Protein AF-A0A7S0DA00-F1 (afdb_monomer_lite)

Secondary structure (DSSP, 8-state):
----SSGGG--TT-EEEETTEEEEEEEEEEEEEEEEEEEEEEEESSSSPPEEEETTEEEEEEETTEEEEEEGGG--TT-EEEEEE-TTSTT-B--S--TTSS--TTPPPEEEEEEEEEEEEEEEEEEEEEEESSSEEEETTEEEEEEES---EEETTEEEE-HHHHHHHHHHHHHHHHHHHHHTT-GGGSSTTSHHHHHHHHHHHHHHHHHHHHTTS-HHHHHHHHHHHHHHHHHHHHHHHTTHHHHHHHHHHHHHHHHHHHHHHHGGG-PPPP------------

InterPro domains:
  IPR001767 Hedgehog protein, Hint domain [PF01079] (6-161)
  IPR036844 Hint domain superfamily [SSF51294] (6-147)
  IPR052140 Developmental Signaling Hedgehog-like [PTHR46706] (8-198)

Structure (mmCIF, N/CA/C/O backbone):
data_AF-A0A7S0DA00-F1
#
_entry.id   AF-A0A7S0DA00-F1
#
loop_
_atom_site.group_PDB
_atom_site.id
_atom_site.type_symbol
_atom_site.label_atom_id
_atom_site.label_alt_id
_atom_site.label_comp_id
_atom_site.label_asym_id
_atom_site.label_entity_id
_atom_site.label_seq_id
_atom_site.pdbx_PDB_ins_code
_atom_site.Cartn_x
_atom_site.Cartn_y
_atom_site.Cartn_z
_atom_site.occupancy
_atom_site.B_iso_or_equiv
_atom_site.auth_seq_id
_atom_site.auth_comp_id
_atom_site.auth_asym_id
_atom_site.auth_atom_id
_atom_site.pdbx_PDB_model_num
ATOM 1 N N . ASP A 1 1 ? 12.323 19.173 -5.843 1.00 31.25 1 ASP A N 1
ATOM 2 C CA . ASP A 1 1 ? 10.943 19.587 -5.518 1.00 31.25 1 ASP A CA 1
ATOM 3 C C . ASP A 1 1 ? 10.047 18.365 -5.331 1.00 31.25 1 ASP A C 1
ATOM 5 O O . ASP A 1 1 ? 9.575 17.814 -6.315 1.00 31.25 1 ASP A O 1
ATOM 9 N N . PHE A 1 2 ? 9.838 17.902 -4.093 1.00 42.06 2 PHE A N 1
ATOM 10 C CA . PHE A 1 2 ? 8.959 16.759 -3.785 1.00 42.06 2 PHE A CA 1
ATOM 11 C C . PHE A 1 2 ? 7.587 17.283 -3.332 1.00 42.06 2 PHE A C 1
ATOM 13 O O . PHE A 1 2 ? 7.448 17.796 -2.225 1.00 42.06 2 PHE A O 1
ATOM 20 N N . LYS A 1 3 ? 6.590 17.241 -4.227 1.00 39.69 3 LYS A N 1
ATOM 21 C CA . LYS A 1 3 ? 5.382 18.097 -4.177 1.00 39.69 3 LYS A CA 1
ATOM 22 C C . LYS A 1 3 ? 4.046 17.379 -3.938 1.00 39.69 3 LYS A C 1
ATOM 24 O O . LYS A 1 3 ? 2.988 17.940 -4.223 1.00 39.69 3 LYS A O 1
ATOM 29 N N . ALA A 1 4 ? 4.038 16.156 -3.424 1.00 46.50 4 ALA A N 1
ATOM 30 C CA . ALA A 1 4 ? 2.786 15.415 -3.285 1.00 46.50 4 ALA A CA 1
ATOM 31 C C . ALA A 1 4 ? 2.033 15.746 -1.980 1.00 46.50 4 ALA A C 1
ATOM 33 O O . ALA A 1 4 ? 2.009 14.956 -1.045 1.00 46.50 4 ALA A O 1
ATOM 34 N N . GLU A 1 5 ? 1.369 16.904 -1.921 1.00 57.38 5 GLU A N 1
ATOM 35 C CA . GLU A 1 5 ? 0.371 17.205 -0.871 1.00 57.38 5 GLU A CA 1
ATOM 36 C C . GLU A 1 5 ? -0.909 16.364 -1.018 1.00 57.38 5 GLU A C 1
ATOM 38 O O . GLU A 1 5 ? -1.645 16.156 -0.056 1.00 57.38 5 GLU A O 1
ATOM 43 N N . ASN A 1 6 ? -1.164 15.857 -2.226 1.00 74.06 6 ASN A N 1
ATOM 44 C CA . ASN A 1 6 ? -2.323 15.048 -2.573 1.00 74.06 6 ASN A CA 1
ATOM 45 C C . ASN A 1 6 ? -1.865 13.824 -3.374 1.00 74.06 6 ASN A C 1
ATOM 47 O O . ASN A 1 6 ? -1.108 13.965 -4.335 1.00 74.06 6 ASN A O 1
ATOM 51 N N . ILE A 1 7 ? -2.358 12.635 -3.008 1.00 80.62 7 ILE A N 1
ATOM 52 C CA . ILE A 1 7 ? -2.037 11.375 -3.693 1.00 80.62 7 ILE A CA 1
ATOM 53 C C . ILE A 1 7 ? -2.394 11.404 -5.188 1.00 80.62 7 ILE A C 1
ATOM 55 O O . ILE A 1 7 ? -1.748 10.731 -5.984 1.00 80.62 7 ILE A O 1
ATOM 59 N N . ALA A 1 8 ? -3.371 12.230 -5.579 1.00 81.00 8 ALA A N 1
ATOM 60 C CA . ALA A 1 8 ? -3.770 12.432 -6.970 1.00 81.00 8 ALA A CA 1
ATOM 61 C C . ALA A 1 8 ? -2.694 13.118 -7.831 1.00 81.00 8 ALA A C 1
ATOM 63 O O . ALA A 1 8 ? -2.722 12.988 -9.051 1.00 81.00 8 ALA A O 1
ATOM 64 N N . ASN A 1 9 ? -1.750 13.830 -7.207 1.00 83.69 9 ASN A N 1
ATOM 65 C CA . ASN A 1 9 ? -0.658 14.526 -7.891 1.00 83.69 9 ASN A CA 1
ATOM 66 C C . ASN A 1 9 ? 0.655 13.731 -7.876 1.00 83.69 9 ASN A C 1
ATOM 68 O O . ASN A 1 9 ? 1.655 14.217 -8.395 1.00 83.69 9 ASN A O 1
ATOM 72 N N . VAL A 1 10 ? 0.671 12.546 -7.258 1.00 85.19 10 VAL A N 1
ATOM 73 C CA . VAL A 1 10 ? 1.852 11.677 -7.245 1.00 85.19 10 VAL A CA 1
ATOM 74 C C . VAL A 1 10 ? 2.081 11.139 -8.653 1.00 85.19 10 VAL A C 1
ATOM 76 O O . VAL A 1 10 ? 1.148 10.703 -9.329 1.00 85.19 10 VAL A O 1
ATOM 79 N N . THR A 1 11 ? 3.337 11.119 -9.074 1.00 85.81 11 THR A N 1
ATOM 80 C CA . THR A 1 11 ? 3.782 10.595 -10.363 1.00 85.81 11 THR A CA 1
ATOM 81 C C . THR A 1 11 ? 4.854 9.522 -10.187 1.00 85.81 11 THR A C 1
ATOM 83 O O . THR A 1 11 ? 5.445 9.358 -9.118 1.00 85.81 11 THR A O 1
ATOM 86 N N . VAL A 1 12 ? 5.086 8.730 -11.238 1.00 84.88 12 VAL A N 1
ATOM 87 C CA . VAL A 1 12 ? 6.208 7.781 -11.256 1.00 84.88 12 VAL A CA 1
ATOM 88 C C . VAL A 1 12 ? 7.509 8.574 -11.189 1.00 84.88 12 VAL A C 1
ATOM 90 O O . VAL A 1 12 ? 7.693 9.534 -11.930 1.00 84.88 12 VAL A O 1
ATOM 93 N N . GLY A 1 13 ? 8.406 8.160 -10.301 1.00 84.00 13 GLY A N 1
ATOM 94 C CA . GLY A 1 13 ? 9.664 8.842 -10.026 1.00 84.00 13 GLY A CA 1
ATOM 95 C C . GLY A 1 13 ? 9.663 9.621 -8.712 1.00 84.00 13 GLY A C 1
ATOM 96 O O . GLY A 1 13 ? 10.736 9.758 -8.118 1.00 84.00 13 GLY A O 1
ATOM 97 N N . ASP A 1 14 ? 8.492 10.049 -8.224 1.00 85.56 14 ASP A N 1
ATOM 98 C CA . ASP A 1 14 ? 8.367 10.776 -6.959 1.00 85.56 14 ASP A CA 1
ATOM 99 C C . ASP A 1 14 ? 8.796 9.912 -5.773 1.00 85.56 14 ASP A C 1
ATOM 101 O O . ASP A 1 14 ? 8.512 8.716 -5.716 1.00 85.56 14 ASP A O 1
ATOM 105 N N . PHE A 1 15 ? 9.449 10.529 -4.790 1.00 86.50 15 PHE A N 1
ATOM 106 C CA . PHE A 1 15 ? 9.740 9.894 -3.510 1.00 86.50 15 PHE A CA 1
ATOM 107 C C . PHE A 1 15 ? 8.682 10.302 -2.491 1.00 86.50 15 PHE A C 1
ATOM 109 O O . PHE A 1 15 ? 8.419 11.488 -2.295 1.00 86.50 15 PHE A O 1
ATOM 116 N N . ILE A 1 16 ? 8.089 9.311 -1.829 1.00 86.94 16 ILE A N 1
ATOM 117 C CA . ILE A 1 16 ? 7.047 9.517 -0.818 1.00 86.94 16 ILE A CA 1
ATOM 118 C C . ILE A 1 16 ? 7.426 8.838 0.496 1.00 86.94 16 ILE A C 1
ATOM 120 O O . ILE A 1 16 ? 8.258 7.929 0.520 1.00 86.94 16 ILE A O 1
ATOM 124 N N . LEU A 1 17 ? 6.828 9.290 1.599 1.00 86.81 17 LEU A N 1
ATOM 125 C CA . LEU A 1 17 ? 7.111 8.758 2.930 1.00 86.81 17 LEU A CA 1
ATOM 126 C C . LEU A 1 17 ? 6.516 7.352 3.106 1.00 86.81 17 LEU A C 1
ATOM 128 O O . LEU A 1 17 ? 5.352 7.105 2.782 1.00 86.81 17 LEU A O 1
ATOM 132 N N . THR A 1 18 ? 7.313 6.434 3.654 1.00 91.12 18 THR A N 1
ATOM 133 C CA . THR A 1 18 ? 6.969 5.018 3.858 1.00 91.12 18 THR A CA 1
ATOM 134 C C . THR A 1 18 ? 7.472 4.515 5.215 1.00 91.12 18 THR A C 1
ATOM 136 O O . THR A 1 18 ? 8.088 5.263 5.968 1.00 91.12 18 THR A O 1
ATOM 139 N N . SER A 1 19 ? 7.264 3.238 5.551 1.00 90.69 19 SER A N 1
ATOM 140 C CA . SER A 1 19 ? 7.772 2.660 6.808 1.00 90.69 19 SER A CA 1
ATOM 141 C C . SER A 1 19 ? 9.292 2.647 6.941 1.00 90.69 19 SER A C 1
ATOM 143 O O . SER A 1 19 ? 9.788 2.543 8.059 1.00 90.69 19 SER A O 1
ATOM 145 N N . SER A 1 20 ? 10.021 2.707 5.825 1.00 89.31 20 SER A N 1
ATOM 146 C CA . SER A 1 20 ? 11.485 2.644 5.776 1.00 89.31 20 SER A CA 1
ATOM 147 C C . SER A 1 20 ? 12.130 3.990 5.424 1.00 89.31 20 SER A C 1
ATOM 149 O O . SER A 1 20 ? 13.227 4.012 4.879 1.00 89.31 20 SER A O 1
ATOM 151 N N . GLY A 1 21 ? 11.432 5.103 5.672 1.00 86.25 21 GLY A N 1
ATOM 152 C CA . GLY A 1 21 ? 11.816 6.422 5.164 1.00 86.25 21 GLY A CA 1
ATOM 153 C C . GLY A 1 21 ? 11.227 6.679 3.778 1.00 86.25 21 GLY A C 1
ATOM 154 O O . GLY A 1 21 ? 10.144 6.182 3.455 1.00 86.25 21 GLY A O 1
ATOM 155 N N . PHE A 1 22 ? 11.915 7.463 2.954 1.00 86.50 22 PHE A N 1
ATOM 156 C CA . PHE A 1 22 ? 11.432 7.807 1.618 1.00 86.50 22 PHE A CA 1
ATOM 157 C C . PHE A 1 22 ? 11.665 6.676 0.617 1.00 86.50 22 PHE A C 1
ATOM 159 O O . PHE A 1 22 ? 12.718 6.042 0.595 1.00 86.50 22 PHE A O 1
ATOM 166 N N . SER A 1 23 ? 10.674 6.427 -0.235 1.00 88.81 23 SER A N 1
ATOM 167 C CA . SER A 1 23 ? 10.760 5.413 -1.282 1.00 88.81 23 SER A CA 1
ATOM 168 C C . SER A 1 23 ? 10.169 5.936 -2.582 1.00 88.81 23 SER A C 1
ATOM 170 O O . SER A 1 23 ? 9.123 6.586 -2.574 1.00 88.81 23 SER A O 1
ATOM 172 N N . GLN A 1 24 ? 10.844 5.642 -3.692 1.00 89.12 24 GLN A N 1
ATOM 173 C CA . GLN A 1 24 ? 10.392 6.025 -5.023 1.00 89.12 24 GLN A CA 1
ATOM 174 C C . GLN A 1 24 ? 9.122 5.260 -5.414 1.00 89.12 24 GLN A C 1
ATOM 176 O O . GLN A 1 24 ? 9.022 4.045 -5.212 1.00 89.12 24 GLN A O 1
ATOM 181 N N . VAL A 1 25 ? 8.182 5.976 -6.024 1.00 89.00 25 VAL A N 1
ATOM 182 C CA . VAL A 1 25 ? 7.025 5.429 -6.727 1.00 89.00 25 VAL A CA 1
ATOM 183 C C . VAL A 1 25 ? 7.467 4.967 -8.108 1.00 89.00 25 VAL A C 1
ATOM 185 O O . VAL A 1 25 ? 7.978 5.764 -8.890 1.00 89.00 25 VAL A O 1
ATOM 188 N N . PHE A 1 26 ? 7.268 3.690 -8.429 1.00 86.25 26 PHE A N 1
ATOM 189 C CA . PHE A 1 26 ? 7.706 3.120 -9.712 1.00 86.25 26 PHE A CA 1
ATOM 190 C C . PHE A 1 26 ? 6.550 2.676 -10.618 1.00 86.25 26 PHE A C 1
ATOM 192 O O . PHE A 1 26 ? 6.761 2.400 -11.796 1.00 86.25 26 PHE A O 1
ATOM 199 N N . ALA A 1 27 ? 5.330 2.586 -10.081 1.00 86.25 27 ALA A N 1
ATOM 200 C CA . ALA A 1 27 ? 4.135 2.186 -10.819 1.00 86.25 27 ALA A CA 1
ATOM 201 C C . ALA A 1 27 ? 2.854 2.622 -10.088 1.00 86.25 27 ALA A C 1
ATOM 203 O O . ALA A 1 27 ? 2.898 3.050 -8.936 1.00 86.25 27 ALA A O 1
ATOM 204 N N . PHE A 1 28 ? 1.706 2.455 -10.748 1.00 85.25 28 PHE A N 1
ATOM 205 C CA . PHE A 1 28 ? 0.369 2.593 -10.164 1.00 85.25 28 PHE A CA 1
ATOM 206 C C . PHE A 1 28 ? -0.456 1.347 -10.495 1.00 85.25 28 PHE A C 1
ATOM 208 O O . PHE A 1 28 ? -0.476 0.920 -11.649 1.00 85.25 28 PHE A O 1
ATOM 215 N N . THR A 1 29 ? -1.162 0.780 -9.511 1.00 78.38 29 THR A N 1
ATOM 216 C CA . THR A 1 29 ? -2.183 -0.255 -9.788 1.00 78.38 29 THR A CA 1
ATOM 217 C C . THR A 1 29 ? -3.501 0.360 -10.255 1.00 78.38 29 THR A C 1
ATOM 219 O O . THR A 1 29 ? -4.165 -0.206 -11.117 1.00 78.38 29 THR A O 1
ATOM 222 N N . HIS A 1 30 ? -3.840 1.537 -9.728 1.00 75.44 30 HIS A N 1
ATOM 223 C CA . HIS A 1 30 ? -4.993 2.346 -10.115 1.00 75.44 30 HIS A CA 1
ATOM 224 C C . HIS A 1 30 ? -4.588 3.820 -10.160 1.00 75.44 30 HIS A C 1
ATOM 226 O O . HIS A 1 30 ? -3.858 4.286 -9.278 1.00 75.44 30 HIS A O 1
ATOM 232 N N . ASN A 1 31 ? -5.049 4.537 -11.186 1.00 72.38 31 ASN A N 1
ATOM 233 C CA . ASN A 1 31 ? -4.905 5.990 -11.297 1.00 72.38 31 ASN A CA 1
ATOM 234 C C . ASN A 1 31 ? -6.074 6.586 -12.096 1.00 72.38 31 ASN A C 1
ATOM 236 O O . ASN A 1 31 ? -5.885 7.321 -13.064 1.00 72.38 31 ASN A O 1
ATOM 240 N N . ASP A 1 32 ? -7.290 6.193 -11.727 1.00 74.06 32 ASP A N 1
ATOM 241 C CA . ASP A 1 32 ? -8.501 6.546 -12.459 1.00 74.06 32 ASP A CA 1
ATOM 242 C C . ASP A 1 32 ? -9.291 7.575 -11.647 1.00 74.06 32 ASP A C 1
ATOM 244 O O . ASP A 1 32 ? -9.800 7.219 -10.585 1.00 74.06 32 ASP A O 1
ATOM 248 N N . PRO A 1 33 ? -9.444 8.831 -12.109 1.00 65.50 33 PRO A N 1
ATOM 249 C CA . PRO A 1 33 ? -10.149 9.878 -11.360 1.00 65.50 33 PRO A CA 1
ATOM 250 C C . PRO A 1 33 ? -11.684 9.757 -11.429 1.00 65.50 33 PRO A C 1
ATOM 252 O O . PRO A 1 33 ? -12.406 10.509 -10.776 1.00 65.50 33 PRO A O 1
ATOM 255 N N . ILE A 1 34 ? -12.197 8.838 -12.251 1.00 57.34 34 ILE A N 1
ATOM 256 C CA . ILE A 1 34 ? -13.598 8.802 -12.686 1.00 57.34 34 ILE A CA 1
ATOM 257 C C . ILE A 1 34 ? -14.509 7.938 -11.798 1.00 57.34 34 ILE A C 1
ATOM 259 O O . ILE A 1 34 ? -15.585 8.427 -11.439 1.00 57.34 34 ILE A O 1
ATOM 263 N N . PRO A 1 35 ? -14.175 6.682 -11.437 1.00 69.50 35 PRO A N 1
ATOM 264 C CA . PRO A 1 35 ? -15.123 5.852 -10.706 1.00 69.50 35 PRO A CA 1
ATOM 265 C C . PRO A 1 35 ? -15.363 6.406 -9.298 1.00 69.50 35 PRO A C 1
ATOM 267 O O . PRO A 1 35 ? -14.425 6.725 -8.563 1.00 69.50 35 PRO A O 1
ATOM 270 N N . SER A 1 36 ? -16.639 6.512 -8.913 1.00 73.38 36 SER A N 1
ATOM 271 C CA . SER A 1 36 ? -17.003 6.619 -7.506 1.00 73.38 36 SER A CA 1
ATOM 272 C C . SER A 1 36 ? -16.848 5.245 -6.862 1.00 73.38 36 SER A C 1
ATOM 274 O O . SER A 1 36 ? -17.343 4.242 -7.376 1.00 73.38 36 SER A O 1
ATOM 276 N N . ALA A 1 37 ? -16.154 5.185 -5.734 1.00 81.00 37 ALA A N 1
ATOM 277 C CA . ALA A 1 37 ? -15.989 3.956 -4.976 1.00 81.00 37 ALA A CA 1
ATOM 278 C C . ALA A 1 37 ? -16.368 4.164 -3.511 1.00 81.00 37 ALA A C 1
ATOM 280 O O . ALA A 1 37 ? -16.402 5.287 -2.999 1.00 81.00 37 ALA A O 1
ATOM 281 N N . LYS A 1 38 ? -16.698 3.050 -2.853 1.00 90.38 38 LYS A N 1
ATOM 282 C CA . LYS A 1 38 ? -16.948 3.009 -1.414 1.00 90.38 38 LYS A CA 1
ATOM 283 C C . LYS A 1 38 ? -15.613 2.975 -0.683 1.00 90.38 38 LYS A C 1
ATOM 285 O O . LYS A 1 38 ? -14.791 2.091 -0.927 1.00 90.38 38 LYS A O 1
ATOM 290 N N . TYR A 1 39 ? -15.435 3.937 0.204 1.00 94.12 39 TYR A N 1
ATOM 291 C CA . TYR A 1 39 ? -14.285 4.077 1.078 1.00 94.12 39 TYR A CA 1
ATOM 292 C C . TYR A 1 39 ? -14.737 3.904 2.524 1.00 94.12 39 TYR A C 1
ATOM 294 O O . TYR A 1 39 ? -15.875 4.214 2.880 1.00 94.12 39 TYR A O 1
ATOM 302 N N . LEU A 1 40 ? -13.826 3.399 3.341 1.00 96.25 40 LEU A N 1
ATOM 303 C CA . LEU A 1 40 ? -13.895 3.455 4.787 1.00 96.25 40 LEU A CA 1
ATOM 304 C C . LEU A 1 40 ? -13.176 4.721 5.234 1.00 96.25 40 LEU A C 1
ATOM 306 O O . LEU A 1 40 ? -12.111 5.038 4.704 1.00 96.25 40 LEU A O 1
ATOM 310 N N . ARG A 1 41 ? -13.755 5.428 6.197 1.00 96.81 41 ARG A N 1
ATOM 311 C CA . ARG A 1 41 ? -13.115 6.529 6.908 1.00 96.81 41 ARG A CA 1
ATOM 312 C C . ARG A 1 41 ? -12.852 6.059 8.335 1.00 96.81 41 ARG A C 1
ATOM 314 O O . ARG A 1 41 ? -13.799 5.814 9.070 1.00 96.81 41 ARG A O 1
ATOM 321 N N . ILE A 1 42 ? -11.582 5.888 8.687 1.00 96.50 42 ILE A N 1
ATOM 322 C CA . ILE A 1 42 ? -11.137 5.303 9.956 1.00 96.50 42 ILE A CA 1
ATOM 323 C C . ILE A 1 42 ? -10.546 6.412 10.829 1.00 96.50 42 ILE A C 1
ATOM 325 O O . ILE A 1 42 ? -9.505 6.979 10.490 1.00 96.50 42 ILE A O 1
ATOM 329 N N . SER A 1 43 ? -11.189 6.696 11.959 1.00 96.06 43 SER A N 1
ATOM 330 C CA . SER A 1 43 ? -10.726 7.674 12.950 1.00 96.06 43 SER A CA 1
ATOM 331 C C . SER A 1 43 ? -10.017 6.972 14.110 1.00 96.06 43 SER A C 1
ATOM 333 O O . SER A 1 43 ? -10.397 5.873 14.520 1.00 96.06 43 SER A O 1
ATOM 335 N N . THR A 1 44 ? -9.001 7.616 14.687 1.00 95.38 44 THR A N 1
ATOM 336 C CA . THR A 1 44 ? -8.289 7.111 15.879 1.00 95.38 44 THR A CA 1
ATOM 337 C C . THR A 1 44 ? -8.476 8.029 17.078 1.00 95.38 44 THR A C 1
ATOM 339 O O . THR A 1 44 ? -8.876 9.174 16.919 1.00 95.38 44 THR A O 1
ATOM 342 N N . GLU A 1 45 ? -8.127 7.559 18.274 1.00 93.44 45 GLU A N 1
ATOM 343 C CA . GLU A 1 45 ? -8.166 8.350 19.516 1.00 93.44 45 GLU A CA 1
ATOM 344 C C . GLU A 1 45 ? -7.201 9.555 19.528 1.00 93.44 45 GLU A C 1
ATOM 346 O O . GLU A 1 45 ? -7.257 10.395 20.424 1.00 93.44 45 GLU A O 1
ATOM 351 N N . GLY A 1 46 ? -6.292 9.650 18.552 1.00 78.81 46 GLY A N 1
ATOM 352 C CA . GLY A 1 46 ? -5.501 10.854 18.324 1.00 78.81 46 GLY A CA 1
ATOM 353 C C . GLY A 1 46 ? -6.287 11.890 17.520 1.00 78.81 46 GLY A C 1
ATOM 354 O O . GLY A 1 46 ? -6.962 11.533 16.563 1.00 78.81 46 GLY A O 1
ATOM 355 N N . ASN A 1 47 ? -6.134 13.181 17.844 1.00 65.94 47 ASN A N 1
ATOM 356 C CA . ASN A 1 47 ? -6.732 14.324 17.123 1.00 65.94 47 ASN A CA 1
ATOM 357 C C . ASN A 1 47 ? -6.122 14.545 15.707 1.00 65.94 47 ASN A C 1
ATOM 359 O O . ASN A 1 47 ? -5.716 15.660 15.350 1.00 65.94 47 ASN A O 1
ATOM 363 N N . GLY A 1 48 ? -5.952 13.472 14.932 1.00 75.69 48 GLY A N 1
ATOM 364 C CA . GLY A 1 48 ? -5.471 13.456 13.552 1.00 75.69 48 GLY A CA 1
ATOM 365 C C . GLY A 1 48 ? -6.615 13.385 12.540 1.00 75.69 48 GLY A C 1
ATOM 366 O O . GLY A 1 48 ? -7.760 13.130 12.900 1.00 75.69 48 GLY A O 1
ATOM 367 N N . GLU A 1 49 ? -6.288 13.612 11.269 1.00 86.19 49 GLU A N 1
ATOM 368 C CA . GLU A 1 49 ? -7.225 13.388 10.163 1.00 86.19 49 GLU A CA 1
ATOM 369 C C . GLU A 1 49 ? -7.544 11.891 10.047 1.00 86.19 49 GLU A C 1
ATOM 371 O O . GLU A 1 49 ? -6.634 11.075 10.218 1.00 86.19 49 GLU A O 1
ATOM 376 N N . PRO A 1 50 ? -8.793 11.501 9.750 1.00 92.25 50 PRO A N 1
ATOM 377 C CA . PRO A 1 50 ? -9.134 10.100 9.568 1.00 92.25 50 PRO A CA 1
ATOM 378 C C . PRO A 1 50 ? -8.546 9.554 8.260 1.00 92.25 50 PRO A C 1
ATOM 380 O O . PRO A 1 50 ? -8.458 10.266 7.256 1.00 92.25 50 PRO A O 1
ATOM 383 N N . LEU A 1 51 ? -8.201 8.265 8.252 1.00 93.25 51 LEU A N 1
ATOM 384 C CA . LEU A 1 51 ? -7.762 7.568 7.045 1.00 93.25 51 LEU A CA 1
ATOM 385 C C . LEU A 1 51 ? -8.958 7.272 6.144 1.00 93.25 51 LEU A C 1
ATOM 387 O O . LEU A 1 51 ? -9.859 6.541 6.545 1.00 93.25 51 LEU A O 1
ATOM 391 N N . GLU A 1 52 ? -8.935 7.757 4.908 1.00 93.69 52 GLU A N 1
ATOM 392 C CA . GLU A 1 52 ? -9.904 7.391 3.877 1.00 93.69 52 GLU A CA 1
ATOM 393 C C . GLU A 1 52 ? -9.298 6.356 2.924 1.00 93.69 52 GLU A C 1
ATOM 395 O O . GLU A 1 52 ? -8.404 6.659 2.135 1.00 93.69 52 GLU A O 1
ATOM 400 N N . VAL A 1 53 ? -9.792 5.117 2.968 1.00 93.69 53 VAL A N 1
ATOM 401 C CA . VAL A 1 53 ? -9.202 4.005 2.210 1.00 93.69 53 VAL A CA 1
ATOM 402 C C . VAL A 1 53 ? -10.259 3.019 1.697 1.00 93.69 53 VAL A C 1
ATOM 404 O O . VAL A 1 53 ? -11.323 2.870 2.290 1.00 93.69 53 VAL A O 1
ATOM 407 N N . SER A 1 54 ? -10.010 2.330 0.579 1.00 93.06 54 SER A N 1
ATOM 408 C CA . SER A 1 54 ? -10.928 1.286 0.104 1.00 93.06 54 SER A CA 1
ATOM 409 C C . SER A 1 54 ? -10.920 0.067 1.035 1.00 93.06 54 SER A C 1
ATOM 411 O O . SER A 1 54 ? -9.896 -0.271 1.626 1.00 93.06 54 SER A O 1
ATOM 413 N N . GLY A 1 55 ? -12.051 -0.640 1.137 1.00 93.81 55 GLY A N 1
ATOM 414 C CA . GLY A 1 55 ? -12.181 -1.794 2.039 1.00 93.81 55 GLY A CA 1
ATOM 415 C C . GLY A 1 55 ? -11.221 -2.956 1.741 1.00 93.81 55 GLY A C 1
ATOM 416 O O . GLY A 1 55 ? -10.866 -3.701 2.650 1.00 93.81 55 GLY A O 1
ATOM 417 N N . GLU A 1 56 ? -10.767 -3.093 0.493 1.00 91.56 56 GLU A N 1
ATOM 418 C CA . GLU A 1 56 ? -9.799 -4.124 0.092 1.00 91.56 56 GLU A CA 1
ATOM 419 C C . GLU A 1 56 ? -8.342 -3.723 0.343 1.00 91.56 56 GLU A C 1
ATOM 421 O O . GLU A 1 56 ? -7.450 -4.560 0.200 1.00 91.56 56 GLU A O 1
ATOM 426 N N . HIS A 1 57 ? -8.069 -2.455 0.642 1.00 93.56 57 HIS A N 1
ATOM 427 C CA . HIS A 1 57 ? -6.706 -1.978 0.822 1.00 93.56 57 HIS A CA 1
ATOM 428 C C . HIS A 1 57 ? -6.083 -2.563 2.086 1.00 93.56 57 HIS A C 1
ATOM 430 O O . HIS A 1 57 ? -6.779 -2.774 3.079 1.00 93.56 57 HIS A O 1
ATOM 436 N N . ILE A 1 58 ? -4.778 -2.819 2.057 1.00 96.06 58 ILE A N 1
ATOM 437 C CA . ILE A 1 58 ? -4.087 -3.422 3.192 1.00 96.06 58 ILE A CA 1
ATOM 438 C C . ILE A 1 58 ? -3.573 -2.318 4.122 1.00 96.06 58 ILE A C 1
ATOM 440 O O . ILE A 1 58 ? -2.803 -1.451 3.704 1.00 96.06 58 ILE A O 1
ATOM 444 N N . ILE A 1 59 ? -3.952 -2.386 5.396 1.00 96.12 59 ILE A N 1
ATOM 445 C CA . ILE A 1 59 ? -3.411 -1.550 6.472 1.00 96.12 59 ILE A CA 1
ATOM 446 C C . ILE A 1 59 ? -2.785 -2.422 7.560 1.00 96.12 59 ILE A C 1
ATOM 448 O O . ILE A 1 59 ? -3.032 -3.626 7.624 1.00 96.12 59 ILE A O 1
ATOM 452 N N . PHE A 1 60 ? -1.961 -1.828 8.420 1.00 96.62 60 PHE A N 1
ATOM 453 C CA . PHE A 1 60 ? -1.274 -2.564 9.478 1.00 96.62 60 PHE A CA 1
ATOM 454 C C . PHE A 1 60 ? -1.954 -2.338 10.825 1.00 96.62 60 PHE A C 1
ATOM 456 O O . PHE A 1 60 ? -1.943 -1.221 11.350 1.00 96.62 60 PHE A O 1
ATOM 463 N N . LYS A 1 61 ? -2.499 -3.414 11.397 1.00 95.50 61 LYS A N 1
ATOM 464 C CA . LYS A 1 61 ? -3.002 -3.428 12.774 1.00 95.50 61 LYS A CA 1
ATOM 465 C C . LYS A 1 61 ? -1.942 -3.958 13.733 1.00 95.50 61 LYS A C 1
ATOM 467 O O . LYS A 1 61 ? -1.090 -4.755 13.340 1.00 95.50 61 LYS A O 1
ATOM 472 N N . ASP A 1 62 ? -1.992 -3.530 14.984 1.00 96.44 62 ASP A N 1
ATOM 473 C CA . ASP A 1 62 ? -1.198 -4.122 16.052 1.00 96.44 62 ASP A CA 1
ATOM 474 C C . ASP A 1 62 ? -1.830 -5.438 16.510 1.00 96.44 62 ASP A C 1
ATOM 476 O O . ASP A 1 62 ? -3.015 -5.504 16.840 1.00 96.44 62 ASP A O 1
ATOM 480 N N . GLN A 1 63 ? -1.028 -6.498 16.532 1.00 93.50 63 GLN A N 1
ATOM 481 C CA . GLN A 1 63 ? -1.344 -7.718 17.259 1.00 93.50 63 GLN A CA 1
ATOM 482 C C . GLN A 1 63 ? -0.135 -8.117 18.091 1.00 93.50 63 GLN A C 1
ATOM 484 O O . GLN A 1 63 ? 0.859 -8.617 17.561 1.00 93.50 63 GLN A O 1
ATOM 489 N N . ASN A 1 64 ? -0.233 -7.916 19.404 1.00 91.81 64 ASN A N 1
ATOM 490 C CA . ASN A 1 64 ? 0.823 -8.235 20.365 1.00 91.81 64 ASN A CA 1
ATOM 491 C C . ASN A 1 64 ? 2.154 -7.535 20.026 1.00 91.81 64 ASN A C 1
ATOM 493 O O . ASN A 1 64 ? 3.211 -8.170 20.024 1.00 91.81 64 ASN A O 1
ATOM 497 N N . GLY A 1 65 ? 2.102 -6.240 19.685 1.00 89.69 65 GLY A N 1
ATOM 498 C CA . GLY A 1 65 ? 3.289 -5.447 19.346 1.00 89.69 65 GLY A CA 1
ATOM 499 C C . GLY A 1 65 ? 3.855 -5.725 17.952 1.00 89.69 65 GLY A C 1
ATOM 500 O O . GLY A 1 65 ? 4.972 -5.309 17.642 1.00 89.69 65 GLY A O 1
ATOM 501 N N . ARG A 1 66 ? 3.123 -6.464 17.109 1.00 91.62 66 ARG A N 1
ATOM 502 C CA . ARG A 1 66 ? 3.506 -6.754 15.723 1.00 91.62 66 ARG A CA 1
ATOM 503 C C . ARG A 1 66 ? 2.552 -6.078 14.753 1.00 91.62 66 ARG A C 1
ATOM 505 O O . ARG A 1 66 ? 1.338 -6.145 14.919 1.00 91.62 66 ARG A O 1
ATOM 512 N N . ARG A 1 67 ? 3.117 -5.514 13.686 1.00 94.38 67 ARG A N 1
ATOM 513 C CA . ARG A 1 67 ? 2.374 -5.016 12.524 1.00 94.38 67 ARG A CA 1
ATOM 514 C C . ARG A 1 67 ? 1.856 -6.196 11.719 1.00 94.38 67 ARG A C 1
ATOM 516 O O . ARG A 1 67 ? 2.627 -6.839 11.011 1.00 94.38 67 ARG A O 1
ATOM 523 N N . VAL A 1 68 ? 0.563 -6.466 11.817 1.00 95.06 68 VAL A N 1
ATOM 524 C CA . VAL A 1 68 ? -0.101 -7.496 11.021 1.00 95.06 68 VAL A CA 1
ATOM 525 C C . VAL A 1 68 ? -0.889 -6.822 9.902 1.00 95.06 68 VAL A C 1
ATOM 527 O O . VAL A 1 68 ? -1.762 -5.997 10.188 1.00 95.06 68 VAL A O 1
ATOM 530 N N . PRO A 1 69 ? -0.591 -7.129 8.631 1.00 96.19 69 PRO A N 1
ATOM 531 C CA . PRO A 1 69 ? -1.341 -6.580 7.518 1.00 96.19 69 PRO A CA 1
ATOM 532 C C . PRO A 1 69 ? -2.721 -7.233 7.451 1.00 96.19 69 PRO A C 1
ATOM 534 O O . PRO A 1 69 ? -2.855 -8.458 7.466 1.00 96.19 69 PRO A O 1
ATOM 537 N N . VAL A 1 70 ? -3.745 -6.397 7.357 1.00 95.44 70 VAL A N 1
ATOM 538 C CA . VAL A 1 70 ? -5.145 -6.792 7.204 1.00 95.44 70 VAL A CA 1
ATOM 539 C C . VAL A 1 70 ? -5.823 -5.909 6.181 1.00 95.44 70 VAL A C 1
ATOM 541 O O . VAL A 1 70 ? -5.375 -4.797 5.907 1.00 95.44 70 VAL A O 1
ATOM 544 N N . GLN A 1 71 ? -6.925 -6.387 5.620 1.00 95.50 71 GLN A N 1
ATOM 545 C CA . GLN A 1 71 ? -7.743 -5.539 4.767 1.00 95.50 71 GLN A CA 1
ATOM 546 C C . GLN A 1 71 ? -8.484 -4.509 5.618 1.00 95.50 71 GLN A C 1
ATOM 548 O O . GLN A 1 71 ? -8.945 -4.821 6.714 1.00 95.50 71 GLN A O 1
ATOM 553 N N . ALA A 1 72 ? -8.644 -3.291 5.109 1.00 96.19 72 ALA A N 1
ATOM 554 C CA . ALA A 1 72 ? -9.280 -2.207 5.848 1.00 96.19 72 ALA A CA 1
ATOM 555 C C . ALA A 1 72 ? -10.710 -2.562 6.299 1.00 96.19 72 ALA A C 1
ATOM 557 O O . ALA A 1 72 ? -11.122 -2.166 7.382 1.00 96.19 72 ALA A O 1
ATOM 558 N N . ARG A 1 73 ? -11.446 -3.377 5.526 1.00 96.00 73 ARG A N 1
ATOM 559 C CA . ARG A 1 73 ? -12.783 -3.885 5.903 1.00 96.00 73 ARG A CA 1
ATOM 560 C C . ARG A 1 73 ? -12.808 -4.808 7.123 1.00 96.00 73 ARG A C 1
ATOM 562 O O . ARG A 1 73 ? -13.883 -5.088 7.639 1.00 96.00 73 ARG A O 1
ATOM 569 N N . GLU A 1 74 ? -11.660 -5.338 7.533 1.00 95.62 74 GLU A N 1
ATOM 570 C CA . GLU A 1 74 ? -11.538 -6.224 8.695 1.00 95.62 74 GLU A CA 1
ATOM 571 C C . GLU A 1 74 ? -11.263 -5.453 9.989 1.00 95.62 74 GLU A C 1
ATOM 573 O O . GLU A 1 74 ? -11.324 -6.048 11.065 1.00 95.62 74 GLU A O 1
ATOM 578 N N . ILE A 1 75 ? -10.973 -4.154 9.883 1.00 96.94 75 ILE A N 1
ATOM 579 C CA . ILE A 1 75 ? -10.732 -3.268 11.018 1.00 96.94 75 ILE A CA 1
ATOM 580 C C . ILE A 1 75 ? -12.045 -2.977 11.7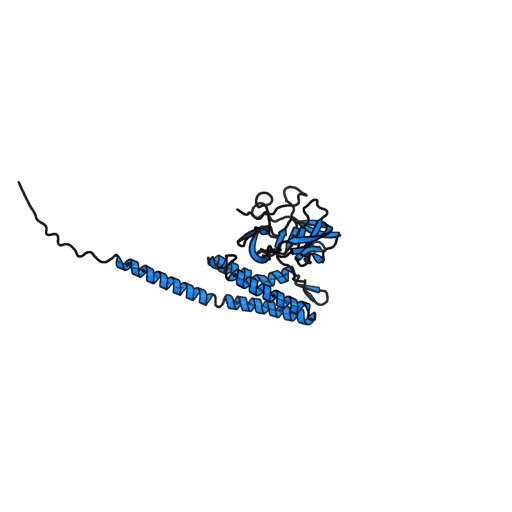26 1.00 96.94 75 ILE A C 1
ATOM 582 O O . ILE A 1 75 ? -13.084 -2.767 11.097 1.00 96.94 75 ILE A O 1
ATOM 586 N N . ARG A 1 76 ? -11.984 -2.962 13.052 1.00 97.50 76 ARG A N 1
ATOM 587 C CA . ARG A 1 76 ? -13.112 -2.682 13.934 1.00 97.50 76 ARG A CA 1
ATOM 588 C C . ARG A 1 76 ? -12.750 -1.575 14.907 1.00 97.50 76 ARG A C 1
ATOM 590 O O . ARG A 1 76 ? -11.580 -1.355 15.216 1.00 97.50 76 ARG A O 1
ATOM 597 N N . GLU A 1 77 ? -13.768 -0.902 15.429 1.00 97.69 77 GLU A N 1
ATOM 598 C CA . GLU A 1 77 ? -13.584 -0.025 16.580 1.00 97.69 77 GLU A CA 1
ATOM 599 C C . GLU A 1 77 ? -12.919 -0.796 17.721 1.00 97.69 77 GLU A C 1
ATOM 601 O O . GLU A 1 77 ? -13.281 -1.929 18.048 1.00 97.69 77 GLU A O 1
ATOM 606 N N . GLY A 1 78 ? -11.904 -0.177 18.306 1.00 97.00 78 GLY A N 1
ATOM 607 C CA . GLY A 1 78 ? -11.069 -0.770 19.331 1.00 97.00 78 GLY A CA 1
ATOM 608 C C . GLY A 1 78 ? -9.839 -1.527 18.845 1.00 97.00 78 GLY A C 1
ATOM 609 O O . GLY A 1 78 ? -8.958 -1.762 19.673 1.00 97.00 78 GLY A O 1
ATOM 610 N N . ASP A 1 79 ? -9.723 -1.827 17.548 1.00 97.88 79 ASP A N 1
ATOM 611 C CA . ASP A 1 79 ? -8.448 -2.265 16.979 1.00 97.88 79 ASP A CA 1
ATOM 612 C C . ASP A 1 79 ? -7.398 -1.159 17.119 1.00 97.88 79 ASP A C 1
ATOM 614 O O . ASP A 1 79 ? -7.712 0.026 17.220 1.00 97.88 79 ASP A O 1
ATOM 618 N N . VAL A 1 80 ? -6.126 -1.543 17.115 1.00 97.31 80 VAL A N 1
ATOM 619 C CA . VAL A 1 80 ? -5.003 -0.611 17.223 1.00 97.31 80 VAL A CA 1
ATOM 620 C C . VAL A 1 80 ? -4.268 -0.569 15.889 1.00 97.31 80 VAL A C 1
ATOM 622 O O . VAL A 1 80 ? -3.961 -1.612 15.317 1.00 97.31 80 VAL A O 1
ATOM 625 N N . VAL A 1 81 ? -3.984 0.628 15.381 1.00 96.50 81 VAL A N 1
ATOM 626 C CA . VAL A 1 81 ? -3.324 0.865 14.086 1.00 96.50 81 VAL A CA 1
ATOM 627 C C . VAL A 1 81 ? -2.130 1.801 14.250 1.00 96.50 81 VAL A C 1
ATOM 629 O O . VAL A 1 81 ? -1.995 2.484 15.265 1.00 96.50 81 VAL A O 1
ATOM 632 N N . TYR A 1 82 ? -1.234 1.824 13.263 1.00 93.94 82 TYR A N 1
ATOM 633 C CA . TYR A 1 82 ? 0.005 2.599 13.341 1.00 93.94 82 TYR A CA 1
ATOM 634 C C . TYR A 1 82 ? -0.102 3.931 12.602 1.00 93.94 82 TYR A C 1
ATOM 636 O O . TYR A 1 82 ? -0.364 3.967 11.399 1.00 93.94 82 TYR A O 1
ATOM 644 N N . VAL A 1 83 ? 0.187 5.013 13.321 1.00 90.75 83 VAL A N 1
ATOM 645 C CA . VAL A 1 83 ? 0.202 6.387 12.811 1.00 90.75 83 VAL A CA 1
ATOM 646 C C . VAL A 1 83 ? 1.597 6.980 13.008 1.00 90.75 83 VAL A C 1
ATOM 648 O O . VAL A 1 83 ? 2.226 6.765 14.043 1.00 90.75 83 VAL A O 1
ATOM 651 N N . VAL A 1 84 ? 2.114 7.702 12.016 1.00 86.69 84 VAL A N 1
ATOM 652 C CA . VAL A 1 84 ? 3.421 8.356 12.095 1.00 86.69 84 VAL A CA 1
ATOM 653 C C . VAL A 1 84 ? 3.374 9.570 13.031 1.00 86.69 84 VAL A C 1
ATOM 655 O O . VAL A 1 84 ? 2.441 10.380 13.013 1.00 86.69 84 VAL A O 1
ATOM 658 N N . THR A 1 85 ? 4.407 9.712 13.854 1.00 79.00 85 THR A N 1
ATOM 659 C CA . THR A 1 85 ? 4.591 10.823 14.794 1.00 79.00 85 THR A CA 1
ATOM 660 C C . THR A 1 85 ? 5.932 11.500 14.562 1.00 79.00 85 THR A C 1
ATOM 662 O O . THR A 1 85 ? 6.900 10.841 14.187 1.00 79.00 85 THR A O 1
ATOM 665 N N . ASN A 1 86 ? 6.005 12.804 14.819 1.00 66.50 86 ASN A N 1
ATOM 666 C CA . ASN A 1 86 ? 7.266 13.539 14.750 1.00 66.50 86 ASN A CA 1
ATOM 667 C C . ASN A 1 86 ? 8.110 13.285 16.019 1.00 66.50 86 ASN A C 1
ATOM 669 O O . ASN A 1 86 ? 7.611 13.455 17.132 1.00 66.50 86 ASN A O 1
ATOM 673 N N . SER A 1 87 ? 9.383 12.916 15.846 1.00 53.12 87 SER A N 1
ATOM 674 C CA . SER A 1 87 ? 10.405 12.756 16.899 1.00 53.12 87 SER A CA 1
ATOM 675 C C . SER A 1 87 ? 10.575 14.002 17.769 1.00 53.12 87 SER A C 1
ATOM 677 O O . SER A 1 87 ? 10.848 13.888 18.959 1.00 53.12 87 SER A O 1
ATOM 679 N N . ASN A 1 88 ? 10.395 15.191 17.192 1.00 49.44 88 ASN A N 1
ATOM 680 C CA . ASN A 1 88 ? 10.776 16.456 17.820 1.00 49.44 88 ASN A CA 1
ATOM 681 C C . ASN A 1 88 ? 9.653 17.113 18.637 1.00 49.44 88 ASN A C 1
ATOM 683 O O . ASN A 1 88 ? 9.878 18.135 19.283 1.00 49.44 88 ASN A O 1
ATOM 687 N N . LYS A 1 89 ? 8.439 16.546 18.620 1.00 49.44 89 LYS A N 1
ATOM 688 C CA . LYS A 1 89 ? 7.308 16.971 19.457 1.00 49.44 89 LYS A CA 1
ATOM 689 C C . LYS A 1 89 ? 6.463 15.752 19.805 1.00 49.44 89 LYS A C 1
ATOM 691 O O . LYS A 1 89 ? 5.556 15.400 19.043 1.00 49.44 89 LYS A O 1
ATOM 696 N N . GLU A 1 90 ? 6.761 15.125 20.945 1.00 46.56 90 GLU A N 1
ATOM 697 C CA . GLU A 1 90 ? 5.950 14.041 21.507 1.00 46.56 90 GLU A CA 1
ATOM 698 C C . GLU A 1 90 ? 4.455 14.372 21.372 1.00 46.56 90 GLU A C 1
ATOM 700 O O . GLU A 1 90 ? 3.970 15.393 21.856 1.00 46.56 90 GLU A O 1
ATOM 705 N N . GLY A 1 91 ? 3.729 13.525 20.639 1.00 51.75 91 GLY A N 1
ATOM 706 C CA . GLY A 1 91 ? 2.281 13.647 20.464 1.00 51.75 91 GLY A CA 1
ATOM 707 C C . GLY A 1 91 ? 1.792 14.371 19.206 1.00 51.75 91 GLY A C 1
ATOM 708 O O . GLY A 1 91 ? 0.583 14.375 18.981 1.00 51.75 91 GLY A O 1
ATOM 709 N N . THR A 1 92 ? 2.662 14.919 18.347 1.00 51.72 92 THR A N 1
ATOM 710 C CA . THR A 1 92 ? 2.208 15.505 17.068 1.00 51.72 92 THR A CA 1
ATOM 711 C C . THR A 1 92 ? 2.156 14.441 15.966 1.00 51.72 92 THR A C 1
ATOM 713 O O . THR A 1 92 ? 3.192 13.942 15.520 1.00 51.72 92 THR A O 1
ATOM 716 N N . ILE A 1 93 ? 0.944 14.096 15.520 1.00 56.22 93 ILE A N 1
ATOM 717 C CA . ILE A 1 93 ? 0.709 13.254 14.335 1.00 56.22 93 ILE A CA 1
ATOM 718 C C . ILE A 1 93 ? 1.164 14.020 13.092 1.00 56.22 93 ILE A C 1
ATOM 720 O O . ILE A 1 93 ? 0.798 15.183 12.910 1.00 56.22 93 ILE A O 1
ATOM 724 N N . VAL A 1 94 ? 1.952 13.374 12.234 1.00 60.22 94 VAL A N 1
ATOM 725 C CA . VAL A 1 94 ? 2.426 13.984 10.985 1.00 60.22 94 VAL A CA 1
ATOM 726 C C . VAL A 1 94 ? 1.281 13.957 9.980 1.00 60.22 94 VAL A C 1
ATOM 728 O O . VAL A 1 94 ? 0.869 12.895 9.519 1.00 60.22 94 VAL A O 1
ATOM 731 N N . ARG A 1 95 ? 0.728 15.136 9.687 1.00 56.25 95 ARG A N 1
ATOM 732 C CA . ARG A 1 95 ? -0.515 15.282 8.910 1.00 56.25 95 ARG A CA 1
ATOM 733 C C . ARG A 1 95 ? -0.303 15.289 7.397 1.00 56.25 95 ARG A C 1
ATOM 735 O O . ARG A 1 95 ? -1.245 15.024 6.658 1.00 56.25 95 ARG A O 1
ATOM 742 N N . THR A 1 96 ? 0.917 15.558 6.936 1.00 49.53 96 THR A N 1
ATOM 743 C CA . THR A 1 96 ? 1.181 15.837 5.521 1.00 49.53 96 THR A CA 1
ATOM 744 C C . THR A 1 96 ? 2.458 15.146 5.066 1.00 49.53 96 THR A C 1
ATOM 746 O O . THR A 1 96 ? 3.449 15.125 5.791 1.00 49.53 96 THR A O 1
ATOM 749 N N . ILE A 1 97 ? 2.453 14.644 3.829 1.00 49.06 97 ILE A N 1
ATOM 750 C CA . ILE A 1 97 ? 3.602 14.090 3.086 1.00 49.06 97 ILE A CA 1
ATOM 751 C C . ILE A 1 97 ? 4.579 15.227 2.690 1.00 49.06 97 ILE A C 1
ATOM 753 O O . ILE A 1 97 ? 5.176 15.224 1.619 1.00 49.06 97 ILE A O 1
ATOM 757 N N . HIS A 1 98 ? 4.690 16.277 3.509 1.00 45.16 98 HIS A N 1
ATOM 758 C CA . HIS A 1 98 ? 5.509 17.436 3.190 1.00 45.16 98 HIS A CA 1
ATOM 759 C C . HIS A 1 98 ? 6.956 17.157 3.593 1.00 45.16 98 HIS A C 1
ATOM 761 O O . HIS A 1 98 ? 7.253 16.883 4.756 1.00 45.16 98 HIS A O 1
ATOM 767 N N . TRP A 1 99 ? 7.839 17.224 2.599 1.00 48.97 99 TRP A N 1
ATOM 768 C CA . TRP A 1 99 ? 9.274 16.953 2.685 1.00 48.97 99 TRP A CA 1
ATOM 769 C C . TRP A 1 99 ? 10.021 17.848 3.690 1.00 48.97 99 TRP A C 1
ATOM 771 O O . TRP A 1 99 ? 11.072 17.470 4.190 1.00 48.97 99 TRP A O 1
ATOM 781 N N . GLU A 1 100 ? 9.478 19.030 3.981 1.00 43.09 100 GLU A N 1
ATOM 782 C CA . GLU A 1 100 ? 10.242 20.151 4.536 1.00 43.09 100 GLU A CA 1
ATOM 783 C C . GLU A 1 100 ? 10.156 20.281 6.067 1.00 43.09 100 GLU A C 1
ATOM 785 O O . GLU A 1 100 ? 10.870 21.089 6.652 1.00 43.09 100 GLU A O 1
ATOM 790 N N . SER A 1 101 ? 9.291 19.518 6.750 1.00 48.25 101 SER A N 1
ATOM 791 C CA . SER A 1 101 ? 8.927 19.854 8.141 1.00 48.25 101 SER A CA 1
ATOM 792 C C . SER A 1 101 ? 9.011 18.744 9.187 1.00 48.25 101 SER A C 1
ATOM 794 O O . SER A 1 101 ? 8.670 19.011 10.342 1.00 48.25 101 SER A O 1
ATOM 796 N N . THR A 1 102 ? 9.441 17.517 8.859 1.00 52.09 102 THR A N 1
ATOM 797 C CA . THR A 1 102 ? 9.275 16.422 9.839 1.00 52.09 102 THR A CA 1
ATOM 798 C C . THR A 1 102 ? 10.452 15.470 10.028 1.00 52.09 102 THR A C 1
ATOM 800 O O . THR A 1 102 ? 10.655 15.049 11.161 1.00 52.09 102 THR A O 1
ATOM 803 N N . LEU A 1 103 ? 11.223 15.123 8.996 1.00 54.00 103 LEU A N 1
ATOM 804 C CA . LEU A 1 103 ? 12.324 14.162 9.137 1.00 54.00 103 LEU A CA 1
ATOM 805 C C . LEU A 1 103 ? 13.513 14.602 8.284 1.00 54.00 103 LEU A C 1
ATOM 807 O O . LEU A 1 103 ? 13.337 14.924 7.108 1.00 54.00 103 LEU A O 1
ATOM 811 N N . SER A 1 104 ? 14.706 14.616 8.875 1.00 56.78 104 SER A N 1
ATOM 812 C CA . SER A 1 104 ? 15.963 14.833 8.149 1.00 56.78 104 SER A CA 1
ATOM 813 C C . SER A 1 104 ? 16.181 13.703 7.131 1.00 56.78 104 SER A C 1
ATOM 815 O O . SER A 1 104 ? 15.714 12.579 7.330 1.00 56.78 104 SER A O 1
ATOM 817 N N . GLU A 1 105 ? 16.903 13.958 6.038 1.00 53.25 105 GLU A N 1
ATOM 818 C CA . GLU A 1 105 ? 17.264 12.906 5.079 1.00 53.25 105 GLU A CA 1
ATOM 819 C C . GLU A 1 105 ? 18.016 11.769 5.805 1.00 53.25 105 GLU A C 1
ATOM 821 O O . GLU A 1 105 ? 19.058 11.993 6.418 1.00 53.25 105 GLU A O 1
ATOM 826 N N . GLY A 1 106 ? 17.449 10.556 5.800 1.00 57.53 106 GLY A N 1
ATOM 827 C CA . GLY A 1 106 ? 17.974 9.397 6.539 1.00 57.53 106 GLY A CA 1
ATOM 828 C C . GLY A 1 106 ? 17.322 9.120 7.903 1.00 57.53 106 GLY A C 1
ATOM 829 O O . GLY A 1 106 ? 17.594 8.073 8.492 1.00 57.53 106 GLY A O 1
ATOM 830 N N . GLU A 1 107 ? 16.427 9.982 8.396 1.00 66.56 107 GLU A N 1
ATOM 831 C CA . GLU A 1 107 ? 15.647 9.698 9.604 1.00 66.56 107 GLU A CA 1
ATOM 832 C C . GLU A 1 107 ? 14.491 8.730 9.323 1.00 66.56 107 GLU A C 1
ATOM 834 O O . GLU A 1 107 ? 13.714 8.869 8.373 1.00 66.56 107 GLU A O 1
ATOM 839 N N . MET A 1 108 ? 14.367 7.725 10.189 1.00 71.94 108 MET A N 1
ATOM 840 C CA . MET A 1 108 ? 13.283 6.754 10.130 1.00 71.94 108 MET A CA 1
ATOM 841 C C . MET A 1 108 ? 12.016 7.304 10.795 1.00 71.94 108 MET A C 1
ATOM 843 O O . MET A 1 108 ? 12.098 7.835 11.904 1.00 71.94 108 MET A O 1
ATOM 847 N N . PRO A 1 109 ? 10.830 7.134 10.182 1.00 79.69 109 PRO A N 1
ATOM 848 C CA . PRO A 1 109 ? 9.590 7.578 10.796 1.00 79.69 109 PRO A CA 1
ATOM 849 C C . PRO A 1 109 ? 9.303 6.796 12.076 1.00 79.69 109 PRO A C 1
ATOM 851 O O . PRO A 1 109 ? 9.351 5.562 12.106 1.00 79.69 109 PRO A O 1
ATOM 854 N N . LEU A 1 110 ? 8.954 7.529 13.130 1.00 84.06 110 LEU A N 1
ATOM 855 C CA . LEU A 1 110 ? 8.447 6.965 14.374 1.00 84.06 110 LEU A CA 1
ATOM 856 C C . LEU A 1 110 ? 6.957 6.681 14.233 1.00 84.06 110 LEU A C 1
ATOM 858 O O . LEU A 1 110 ? 6.210 7.486 13.681 1.00 84.06 110 LEU A O 1
ATOM 862 N N . PHE A 1 111 ? 6.524 5.542 14.762 1.00 87.88 111 PHE A N 1
ATOM 863 C CA . PHE A 1 111 ? 5.131 5.124 14.708 1.00 87.88 111 PHE A CA 1
ATOM 864 C C . PHE A 1 111 ? 4.562 4.991 16.108 1.00 87.88 111 PHE A C 1
ATOM 866 O O . PHE A 1 111 ? 5.151 4.332 16.964 1.00 87.88 111 PHE A O 1
ATOM 873 N N . ARG A 1 112 ? 3.371 5.549 16.298 1.00 90.19 112 ARG A N 1
ATOM 874 C CA . ARG A 1 112 ? 2.550 5.359 17.483 1.00 90.19 112 ARG A CA 1
ATOM 875 C C . ARG A 1 112 ? 1.394 4.426 17.155 1.00 90.19 112 ARG A C 1
ATOM 877 O O . ARG A 1 112 ? 0.735 4.572 16.129 1.00 90.19 112 ARG A O 1
ATOM 884 N N . ALA A 1 113 ? 1.161 3.479 18.050 1.00 92.75 113 ALA A N 1
ATOM 885 C CA . ALA A 1 113 ? -0.011 2.627 18.033 1.00 92.75 113 ALA A CA 1
ATOM 886 C C . ALA A 1 113 ? -1.188 3.409 18.644 1.00 92.75 113 ALA A C 1
ATOM 888 O O . ALA A 1 113 ? -1.077 3.890 19.773 1.00 92.75 113 ALA A O 1
ATOM 889 N N . LEU A 1 114 ? -2.269 3.591 17.886 1.00 94.38 114 LEU A N 1
ATOM 890 C CA . LEU A 1 114 ? -3.465 4.324 18.305 1.00 94.38 114 LEU A CA 1
ATOM 891 C C . LEU A 1 114 ? -4.709 3.465 18.118 1.00 94.38 114 LEU A C 1
ATOM 893 O O . LEU A 1 114 ? -4.846 2.770 17.109 1.00 94.38 114 LEU A O 1
ATOM 897 N N . LYS A 1 115 ? -5.625 3.540 19.081 1.00 97.06 115 LYS A N 1
ATOM 898 C CA . LYS A 1 115 ? -6.908 2.845 19.016 1.00 97.06 115 LYS A CA 1
ATOM 899 C C . LYS A 1 115 ? -7.831 3.494 17.983 1.00 97.06 115 LYS A C 1
ATOM 901 O O . LYS A 1 115 ? -7.959 4.717 17.946 1.00 97.06 115 LYS A O 1
ATOM 906 N N . VAL A 1 116 ? -8.494 2.677 17.172 1.00 97.38 116 VAL A N 1
ATOM 907 C CA . VAL A 1 116 ? -9.581 3.079 16.275 1.00 97.38 116 VAL A CA 1
ATOM 908 C C . VAL A 1 116 ? -10.819 3.374 17.114 1.00 97.38 116 VAL A C 1
ATOM 910 O O . VAL A 1 116 ? -11.216 2.552 17.941 1.00 97.38 116 VAL A O 1
ATOM 913 N N . VAL A 1 117 ? -11.418 4.544 16.911 1.00 97.75 117 VAL A N 1
ATOM 914 C CA . VAL A 1 117 ? -12.573 5.014 17.698 1.00 97.75 117 VAL A CA 1
ATOM 915 C C . VAL A 1 117 ? -13.859 5.095 16.892 1.00 97.75 117 VAL A C 1
ATOM 917 O O . VAL A 1 117 ? -14.923 5.095 17.492 1.00 97.75 117 VAL A O 1
ATOM 920 N N . GLU A 1 118 ? -13.764 5.155 15.565 1.00 97.44 118 GLU A N 1
ATOM 921 C CA . GLU A 1 118 ? -14.921 5.306 14.682 1.00 97.44 118 GLU A CA 1
ATOM 922 C C . GLU A 1 118 ? -14.564 4.823 13.273 1.00 97.44 118 GLU A C 1
ATOM 924 O O . GLU A 1 118 ? -13.430 5.008 12.807 1.00 97.44 118 GLU A O 1
ATOM 929 N N . ILE A 1 119 ? -15.530 4.191 12.601 1.00 97.62 119 ILE A N 1
ATOM 930 C CA . ILE A 1 119 ? -15.412 3.755 11.206 1.00 97.62 119 ILE A CA 1
ATOM 931 C C . ILE A 1 119 ? -16.686 4.118 10.443 1.00 97.62 119 ILE A C 1
ATOM 933 O O . ILE A 1 119 ? -17.735 3.509 10.641 1.00 97.62 119 ILE A O 1
ATOM 937 N N . ASP A 1 120 ? -16.557 5.030 9.484 1.00 97.25 120 ASP A N 1
ATOM 938 C CA . ASP A 1 120 ? -17.642 5.429 8.590 1.00 97.25 120 ASP A CA 1
ATOM 939 C C . ASP A 1 120 ? -17.489 4.842 7.186 1.00 97.25 120 ASP A C 1
ATOM 941 O O . ASP A 1 120 ? -16.388 4.539 6.718 1.00 97.25 120 ASP A O 1
ATOM 945 N N . GLN A 1 121 ? -18.605 4.760 6.458 1.00 95.69 121 GLN A N 1
ATOM 946 C CA . GLN A 1 121 ? -18.600 4.528 5.014 1.00 95.69 121 GLN A CA 1
ATOM 947 C C . GLN A 1 121 ? -18.870 5.825 4.262 1.00 95.69 121 GLN A C 1
ATOM 949 O O . GLN A 1 121 ? -19.883 6.490 4.468 1.00 95.69 121 GLN A O 1
ATOM 954 N N . ILE A 1 122 ? -17.986 6.150 3.327 1.00 94.81 122 ILE A N 1
ATOM 955 C CA . ILE A 1 122 ? -18.074 7.358 2.510 1.00 94.81 122 ILE A CA 1
ATOM 956 C C . ILE A 1 122 ? -17.928 7.018 1.027 1.00 94.81 122 ILE A C 1
ATOM 958 O O . ILE A 1 122 ? -17.310 6.025 0.640 1.00 94.81 122 ILE A O 1
ATOM 962 N N . LEU A 1 123 ? -18.501 7.862 0.171 1.00 91.88 123 LEU A N 1
ATOM 963 C CA . LEU A 1 123 ? -18.280 7.800 -1.271 1.00 91.88 123 LEU A CA 1
ATOM 964 C C . LEU A 1 123 ? -17.221 8.828 -1.667 1.00 91.88 123 LEU A C 1
ATOM 966 O O . LEU A 1 123 ? -17.293 10.003 -1.286 1.00 91.88 123 LEU A O 1
ATOM 970 N N . ARG A 1 124 ? -16.241 8.382 -2.453 1.00 87.62 124 ARG A N 1
ATOM 971 C CA . ARG A 1 124 ? -15.203 9.235 -3.040 1.00 87.62 124 ARG A CA 1
ATOM 972 C C . ARG A 1 124 ? -15.069 8.957 -4.521 1.00 87.62 124 ARG A C 1
ATOM 974 O O . ARG A 1 124 ? -15.332 7.846 -4.974 1.00 87.62 124 ARG A O 1
ATOM 981 N N . LYS A 1 125 ? -14.697 9.996 -5.264 1.00 85.06 125 LYS A N 1
ATOM 982 C CA . LYS A 1 125 ? -14.312 9.883 -6.668 1.00 85.06 125 LYS A CA 1
ATOM 983 C C . LYS A 1 125 ? -12.810 9.681 -6.746 1.00 85.06 125 LYS A C 1
ATOM 985 O O . LYS A 1 125 ? -12.073 10.357 -6.034 1.00 85.06 125 LYS A O 1
ATOM 990 N N . GLY A 1 126 ? -12.404 8.814 -7.658 1.00 79.00 126 GLY A N 1
ATOM 991 C CA . GLY A 1 126 ? -11.006 8.574 -7.956 1.00 79.00 126 GLY A CA 1
ATOM 992 C C . GLY A 1 126 ? -10.398 7.473 -7.097 1.00 79.00 126 GLY A C 1
ATOM 993 O O . GLY A 1 126 ? -10.708 7.356 -5.915 1.00 79.00 126 GLY A O 1
ATOM 994 N N . GLN A 1 127 ? -9.534 6.663 -7.705 1.00 81.81 127 GLN A N 1
ATOM 995 C CA . GLN A 1 127 ? -8.712 5.669 -7.022 1.00 81.81 127 GLN A CA 1
ATOM 996 C C . GLN A 1 127 ? -7.253 5.857 -7.427 1.00 81.81 127 GLN A C 1
ATOM 998 O O . GLN A 1 127 ? -6.905 5.724 -8.600 1.00 81.81 127 GLN A O 1
ATOM 1003 N N . HIS A 1 128 ? -6.406 6.126 -6.435 1.00 86.25 128 HIS A N 1
ATOM 1004 C CA . HIS A 1 128 ? -4.967 6.288 -6.608 1.00 86.25 128 HIS A CA 1
ATOM 1005 C C . HIS A 1 128 ? -4.252 5.268 -5.726 1.00 86.25 128 HIS A C 1
ATOM 1007 O O . HIS A 1 128 ? -4.418 5.268 -4.507 1.00 86.25 128 HIS A O 1
ATOM 1013 N N . ALA A 1 129 ? -3.481 4.383 -6.349 1.00 88.50 129 ALA A N 1
ATOM 1014 C CA . ALA A 1 129 ? -2.751 3.326 -5.659 1.00 88.50 129 ALA A CA 1
ATOM 1015 C C . ALA A 1 129 ? -1.307 3.259 -6.191 1.00 88.50 129 ALA A C 1
ATOM 1017 O O . ALA A 1 129 ? -0.986 2.374 -7.000 1.00 88.50 129 ALA A O 1
ATOM 1018 N N . PRO A 1 130 ? -0.459 4.234 -5.796 1.00 91.25 130 PRO A N 1
ATOM 1019 C CA . PRO A 1 130 ? 0.955 4.251 -6.148 1.00 91.25 130 PRO A CA 1
ATOM 1020 C C . PRO A 1 130 ? 1.674 3.073 -5.499 1.00 91.25 130 PRO A C 1
ATOM 1022 O O . PRO A 1 130 ? 1.350 2.678 -4.380 1.00 91.25 130 PRO A O 1
ATOM 1025 N N . ILE A 1 131 ? 2.684 2.550 -6.184 1.00 91.06 131 ILE A N 1
ATOM 1026 C CA . ILE A 1 131 ? 3.506 1.440 -5.708 1.00 91.06 131 ILE A CA 1
ATOM 1027 C C . ILE A 1 131 ? 4.920 1.927 -5.461 1.00 91.06 131 ILE A C 1
ATOM 1029 O O . ILE A 1 131 ? 5.571 2.463 -6.360 1.00 91.06 131 ILE A O 1
ATOM 1033 N N . THR A 1 132 ? 5.398 1.691 -4.244 1.00 93.00 132 THR A N 1
ATOM 1034 C CA . THR A 1 132 ? 6.730 2.081 -3.789 1.00 93.00 132 THR A CA 1
ATOM 1035 C C . THR A 1 132 ? 7.682 0.892 -3.743 1.00 93.00 132 THR A C 1
ATOM 1037 O O . THR A 1 132 ? 7.281 -0.275 -3.618 1.00 93.00 132 THR A O 1
ATOM 1040 N N . PHE A 1 133 ? 8.984 1.172 -3.790 1.00 91.75 133 PHE A 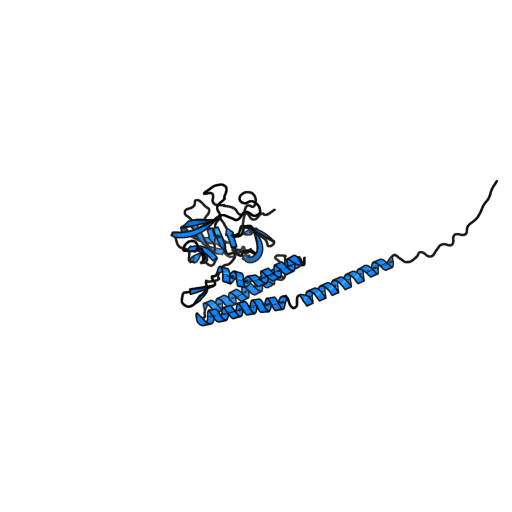N 1
ATOM 1041 C CA . PHE A 1 133 ? 10.011 0.147 -3.594 1.00 91.75 133 PHE A CA 1
ATOM 1042 C C . PHE A 1 133 ? 9.958 -0.513 -2.214 1.00 91.75 133 PHE A C 1
ATOM 1044 O O . PHE A 1 133 ? 10.184 -1.720 -2.123 1.00 91.75 133 PHE A O 1
ATOM 1051 N N . SER A 1 134 ? 9.584 0.218 -1.164 1.00 93.56 134 SER A N 1
ATOM 1052 C CA . SER A 1 134 ? 9.383 -0.358 0.172 1.00 93.56 134 SER A CA 1
ATOM 1053 C C . SER A 1 134 ? 8.084 -1.158 0.291 1.00 93.56 134 SER A C 1
ATOM 1055 O O . SER A 1 134 ? 7.971 -2.018 1.159 1.00 93.56 134 SER A O 1
ATOM 1057 N N . GLY A 1 135 ? 7.109 -0.913 -0.591 1.00 94.69 135 GLY A N 1
ATOM 1058 C CA . GLY A 1 135 ? 5.799 -1.560 -0.567 1.00 94.69 135 GLY A CA 1
ATOM 1059 C C . GLY A 1 135 ? 4.811 -0.932 0.412 1.00 94.69 135 GLY A C 1
ATOM 1060 O O . GLY A 1 135 ? 3.652 -1.353 0.445 1.00 94.69 135 GLY A O 1
ATOM 1061 N N . THR A 1 136 ? 5.221 0.075 1.180 1.00 95.62 136 THR A N 1
ATOM 1062 C CA . THR A 1 136 ? 4.373 0.803 2.131 1.00 95.62 136 THR A CA 1
ATOM 1063 C C . THR A 1 136 ? 4.253 2.273 1.747 1.00 95.62 136 THR A C 1
ATOM 1065 O O . THR A 1 136 ? 5.008 2.782 0.915 1.00 95.62 136 THR A O 1
ATOM 1068 N N . ILE A 1 137 ? 3.271 2.948 2.331 1.00 93.31 137 ILE A N 1
ATOM 1069 C CA . ILE A 1 137 ? 2.989 4.366 2.132 1.00 93.31 137 ILE A CA 1
ATOM 1070 C C . ILE A 1 137 ? 2.383 4.941 3.411 1.00 93.31 137 ILE A C 1
ATOM 1072 O O . ILE A 1 137 ? 1.670 4.245 4.136 1.00 93.31 137 ILE A O 1
ATOM 1076 N N . ILE A 1 138 ? 2.675 6.210 3.686 1.00 90.88 138 ILE A N 1
ATOM 1077 C CA . ILE A 1 138 ? 1.991 6.979 4.722 1.00 90.88 138 ILE A CA 1
ATOM 1078 C C . ILE A 1 138 ? 0.906 7.846 4.085 1.00 90.88 138 ILE A C 1
ATOM 1080 O O . ILE A 1 138 ? 1.205 8.695 3.247 1.00 90.88 138 ILE A O 1
ATOM 1084 N N . VAL A 1 139 ? -0.347 7.658 4.503 1.00 87.62 139 VAL A N 1
ATOM 1085 C CA . VAL A 1 139 ? -1.505 8.421 4.006 1.00 87.62 139 VAL A CA 1
ATOM 1086 C C . VAL A 1 139 ? -2.267 8.988 5.192 1.00 87.62 139 VAL A C 1
ATOM 1088 O O . VAL A 1 139 ? -2.658 8.238 6.079 1.00 87.62 139 VAL A O 1
ATOM 1091 N N . GLN A 1 140 ? -2.443 10.314 5.234 1.00 86.44 140 GLN A N 1
ATOM 1092 C CA . GLN A 1 140 ? -3.117 11.012 6.347 1.00 86.44 140 GLN A CA 1
ATOM 1093 C C . GLN A 1 140 ? -2.516 10.656 7.724 1.00 86.44 140 GLN A C 1
ATOM 1095 O O . GLN A 1 140 ? -3.201 10.613 8.738 1.00 86.44 140 GLN A O 1
ATOM 1100 N N . GLY A 1 141 ? -1.214 10.360 7.754 1.00 87.12 141 GLY A N 1
ATOM 1101 C CA . GLY A 1 141 ? -0.501 9.918 8.949 1.00 87.12 141 GLY A CA 1
ATOM 1102 C C . GLY A 1 141 ? -0.554 8.408 9.210 1.00 87.12 141 GLY A C 1
ATOM 1103 O O . GLY A 1 141 ? 0.235 7.920 10.007 1.00 87.12 141 GLY A O 1
ATOM 1104 N N . PHE A 1 142 ? -1.397 7.629 8.539 1.00 92.44 142 PHE A N 1
ATOM 1105 C CA . PHE A 1 142 ? -1.505 6.186 8.769 1.00 92.44 142 PHE A CA 1
ATOM 1106 C C . PHE A 1 142 ? -0.488 5.403 7.951 1.00 92.44 142 PHE A C 1
ATOM 1108 O O . PHE A 1 142 ? -0.246 5.705 6.783 1.00 92.44 142 PHE A O 1
ATOM 1115 N N . LEU A 1 143 ? 0.059 4.346 8.551 1.00 94.31 143 LEU A N 1
ATOM 1116 C CA . LEU A 1 143 ? 0.851 3.358 7.835 1.00 94.31 143 LEU A CA 1
ATOM 1117 C C . LEU A 1 143 ? -0.061 2.398 7.063 1.00 94.31 143 LEU A C 1
ATOM 1119 O O . LEU A 1 143 ? -0.806 1.615 7.655 1.00 94.31 143 LEU A O 1
ATOM 1123 N N . ALA A 1 144 ? 0.073 2.401 5.741 1.00 95.38 144 ALA A N 1
ATOM 1124 C CA . ALA A 1 144 ? -0.635 1.500 4.845 1.00 95.38 144 ALA A CA 1
ATOM 1125 C C . ALA A 1 144 ? 0.332 0.757 3.916 1.00 95.38 144 ALA A C 1
ATOM 1127 O O . ALA A 1 144 ? 1.486 1.145 3.708 1.00 95.38 144 ALA A O 1
ATOM 1128 N N . SER A 1 145 ? -0.136 -0.354 3.357 1.00 96.44 145 SER A N 1
ATOM 1129 C CA . SER A 1 145 ? 0.535 -1.001 2.236 1.00 96.44 145 SER A CA 1
ATOM 1130 C C . SER A 1 145 ? 0.221 -0.240 0.952 1.00 96.44 145 SER A C 1
ATOM 1132 O O . SER A 1 145 ? -0.860 0.292 0.801 1.00 96.44 145 SER A O 1
ATOM 1134 N N . THR A 1 146 ? 1.091 -0.302 -0.048 1.00 94.19 146 THR A N 1
ATOM 1135 C CA . THR A 1 146 ? 0.757 0.146 -1.419 1.00 94.19 146 THR A CA 1
ATOM 1136 C C . THR A 1 146 ? -0.142 -0.826 -2.195 1.00 94.19 146 THR A C 1
ATOM 1138 O O . THR A 1 146 ? -0.439 -0.613 -3.369 1.00 94.19 146 THR A O 1
ATOM 1141 N N . PHE A 1 147 ? -0.583 -1.910 -1.551 1.00 93.00 147 PHE A N 1
ATOM 1142 C CA . PHE A 1 147 ? -1.324 -3.001 -2.172 1.00 93.00 147 PHE A CA 1
ATOM 1143 C C . PHE A 1 147 ? -2.716 -3.136 -1.562 1.00 93.00 147 PHE A C 1
ATOM 1145 O O . PHE A 1 147 ? -2.956 -2.809 -0.399 1.00 93.00 147 PHE A O 1
ATOM 1152 N N . GLY A 1 148 ? -3.631 -3.682 -2.354 1.00 90.00 148 GLY A N 1
ATOM 1153 C CA . GLY A 1 148 ? -4.977 -4.020 -1.926 1.00 90.00 148 GLY A CA 1
ATOM 1154 C C . GLY A 1 148 ? -5.482 -5.264 -2.640 1.00 90.00 148 GLY A C 1
ATOM 1155 O O . GLY A 1 148 ? -4.958 -5.680 -3.671 1.00 90.00 148 GLY A O 1
ATOM 1156 N N . GLY A 1 149 ? -6.512 -5.877 -2.072 1.00 84.00 149 GLY A N 1
ATOM 1157 C CA . GLY A 1 149 ? -7.209 -7.009 -2.661 1.00 84.00 149 GLY A CA 1
ATOM 1158 C C . GLY A 1 149 ? -6.497 -8.350 -2.515 1.00 84.00 149 GLY A C 1
ATOM 1159 O O . GLY A 1 149 ? -7.107 -9.356 -2.853 1.00 84.00 149 GLY A O 1
ATOM 1160 N N . VAL A 1 150 ? -5.276 -8.412 -1.995 1.00 84.12 150 VAL A N 1
ATOM 1161 C CA . VAL A 1 150 ? -4.637 -9.683 -1.629 1.00 84.12 150 VAL A CA 1
ATOM 1162 C C . VAL A 1 150 ? -5.072 -10.071 -0.214 1.00 84.12 150 VAL A C 1
ATOM 1164 O O . VAL A 1 150 ? -5.332 -9.202 0.622 1.00 84.12 150 VAL A O 1
ATOM 1167 N N . ARG A 1 151 ? -5.214 -11.373 0.040 1.00 84.94 151 ARG A N 1
ATOM 1168 C CA . ARG A 1 151 ? -5.561 -11.934 1.352 1.00 84.94 151 ARG A CA 1
ATOM 1169 C C . ARG A 1 151 ? -4.364 -12.662 1.948 1.00 84.94 151 ARG A C 1
ATOM 1171 O O . ARG A 1 151 ? -3.511 -13.157 1.217 1.00 84.94 151 ARG A O 1
ATOM 1178 N N . THR A 1 152 ? -4.330 -12.731 3.273 1.00 86.62 152 THR A N 1
ATOM 1179 C CA . THR A 1 152 ? -3.381 -13.572 4.005 1.00 86.62 152 THR A CA 1
ATOM 1180 C C . THR A 1 152 ? -3.658 -15.035 3.676 1.00 86.62 152 THR A C 1
ATOM 1182 O O . THR A 1 152 ? -4.798 -15.490 3.757 1.00 86.62 152 THR A O 1
ATOM 1185 N N . ILE A 1 153 ? -2.612 -15.759 3.294 1.00 83.50 153 ILE A N 1
ATOM 1186 C CA . ILE A 1 153 ? -2.658 -17.181 2.975 1.00 83.50 153 ILE A CA 1
ATOM 1187 C C . ILE A 1 153 ? -2.420 -17.955 4.266 1.00 83.50 153 ILE A C 1
ATOM 1189 O O . ILE A 1 153 ? -1.382 -17.803 4.918 1.00 83.50 153 ILE A O 1
ATOM 1193 N N . THR A 1 154 ? -3.377 -18.803 4.626 1.00 84.19 154 THR A N 1
ATOM 1194 C CA . THR A 1 154 ? -3.308 -19.657 5.812 1.00 84.19 154 THR A CA 1
ATOM 1195 C C . THR A 1 154 ? -3.396 -21.125 5.427 1.00 84.19 154 THR A C 1
ATOM 1197 O O . THR A 1 154 ? -4.170 -21.476 4.549 1.00 84.19 154 THR A O 1
ATOM 1200 N N . TYR A 1 155 ? -2.664 -21.990 6.120 1.00 82.38 155 TYR A N 1
ATOM 1201 C CA . TYR A 1 155 ? -2.754 -23.440 5.981 1.00 82.38 155 TYR A CA 1
ATOM 1202 C C . TYR A 1 155 ? -2.901 -24.065 7.366 1.00 82.38 155 TYR A C 1
ATOM 1204 O O . TYR A 1 155 ? -2.099 -23.789 8.259 1.00 82.38 155 TYR A O 1
ATOM 1212 N N . ASN A 1 156 ? -3.949 -24.868 7.569 1.00 87.88 156 ASN A N 1
ATOM 1213 C CA . ASN A 1 156 ? -4.289 -25.461 8.870 1.00 87.88 156 ASN A CA 1
ATOM 1214 C C . ASN A 1 156 ? -4.318 -24.438 10.027 1.00 87.88 156 ASN A C 1
ATOM 1216 O O . ASN A 1 156 ? -3.839 -24.710 11.122 1.00 87.88 156 ASN A O 1
ATOM 1220 N N . GLY A 1 157 ? -4.841 -23.232 9.776 1.00 84.44 157 GLY A N 1
ATOM 1221 C CA . GLY A 1 157 ? -4.922 -22.156 10.775 1.00 84.44 157 GLY A CA 1
ATOM 1222 C C . GLY A 1 157 ? -3.617 -21.387 11.018 1.00 84.44 157 GLY A C 1
ATOM 1223 O O . GLY A 1 157 ? -3.621 -20.404 11.757 1.00 84.44 157 GLY A O 1
ATOM 1224 N N . HIS A 1 158 ? -2.514 -21.773 10.376 1.00 85.56 158 HIS A N 1
ATOM 1225 C CA . HIS A 1 158 ? -1.241 -21.061 10.446 1.00 85.56 158 HIS A CA 1
ATOM 1226 C C . HIS A 1 158 ? -1.076 -20.127 9.251 1.00 85.56 158 HIS A C 1
ATOM 1228 O O . HIS A 1 158 ? -1.342 -20.514 8.116 1.00 85.56 158 HIS A O 1
ATOM 1234 N N . VAL A 1 159 ? -0.601 -18.904 9.486 1.00 86.69 159 VAL A N 1
ATOM 1235 C CA . VAL A 1 159 ? -0.255 -17.969 8.407 1.00 86.69 159 VAL A CA 1
ATOM 1236 C C . VAL A 1 159 ? 0.981 -18.489 7.672 1.00 86.69 159 VAL A C 1
ATOM 1238 O O . VAL A 1 159 ? 2.052 -18.589 8.264 1.00 86.69 159 VAL A O 1
ATOM 1241 N N . VAL A 1 160 ? 0.823 -18.818 6.389 1.00 88.81 160 VAL A N 1
ATOM 1242 C CA . VAL A 1 160 ? 1.918 -19.230 5.493 1.00 88.81 160 VAL A CA 1
ATOM 1243 C C . VAL A 1 160 ? 2.577 -18.004 4.874 1.00 88.81 160 VAL A C 1
ATOM 1245 O O . VAL A 1 160 ? 3.800 -17.911 4.816 1.00 88.81 160 VAL A O 1
ATOM 1248 N N . SER A 1 161 ? 1.766 -17.052 4.416 1.00 88.19 161 SER A N 1
ATOM 1249 C CA . SER A 1 161 ? 2.236 -15.773 3.893 1.00 88.19 161 SER A CA 1
ATOM 1250 C C . SER A 1 161 ? 1.174 -14.713 4.126 1.00 88.19 161 SER A C 1
ATOM 1252 O O . SER A 1 161 ? -0.002 -14.925 3.834 1.00 88.19 161 SER A O 1
ATOM 1254 N N . ASP A 1 162 ? 1.570 -13.573 4.676 1.00 92.50 162 ASP A N 1
ATOM 1255 C CA . ASP A 1 162 ? 0.653 -12.460 4.856 1.00 92.50 162 ASP A CA 1
ATOM 1256 C C . ASP A 1 162 ? 0.386 -11.725 3.532 1.00 92.50 162 ASP A C 1
ATOM 1258 O O . ASP A 1 162 ? 1.138 -11.841 2.557 1.00 92.50 162 ASP A O 1
ATOM 1262 N N . ALA A 1 163 ? -0.721 -10.981 3.479 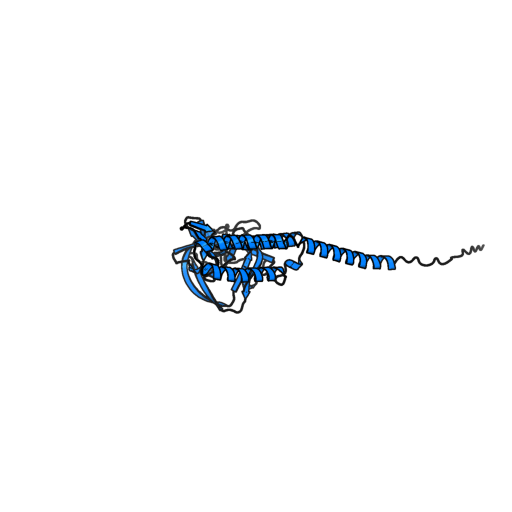1.00 90.62 163 ALA A N 1
ATOM 1263 C CA . ALA A 1 163 ? -1.164 -10.315 2.257 1.00 90.62 163 ALA A CA 1
ATOM 1264 C C . ALA A 1 163 ? -0.135 -9.312 1.696 1.00 90.62 163 ALA A C 1
ATOM 1266 O O . ALA A 1 163 ? -0.017 -9.153 0.476 1.00 90.62 163 ALA A O 1
ATOM 1267 N N . HIS A 1 164 ? 0.616 -8.634 2.570 1.00 94.00 164 HIS A N 1
ATOM 1268 C CA . HIS A 1 164 ? 1.618 -7.649 2.174 1.00 94.00 164 HIS A CA 1
ATOM 1269 C C . HIS A 1 164 ? 2.862 -8.336 1.603 1.00 94.00 164 HIS A C 1
ATOM 1271 O O . HIS A 1 164 ? 3.288 -7.999 0.499 1.00 94.00 164 HIS A O 1
ATOM 1277 N N . ALA A 1 165 ? 3.396 -9.339 2.304 1.00 91.12 165 ALA A N 1
ATOM 1278 C CA . ALA A 1 165 ? 4.528 -10.143 1.856 1.00 91.12 165 ALA A CA 1
ATOM 1279 C C . ALA A 1 165 ? 4.227 -10.837 0.522 1.00 91.12 165 ALA A C 1
ATOM 1281 O O . ALA A 1 165 ? 5.037 -10.774 -0.400 1.00 91.12 165 ALA A O 1
ATOM 1282 N N . THR A 1 166 ? 3.027 -11.404 0.386 1.00 87.69 166 THR A N 1
ATOM 1283 C CA . THR A 1 166 ? 2.536 -11.997 -0.865 1.00 87.69 166 THR A CA 1
ATOM 1284 C C . THR A 1 166 ? 2.574 -10.986 -2.011 1.00 87.69 166 THR A C 1
ATOM 1286 O O . THR A 1 166 ? 3.160 -11.240 -3.064 1.00 87.69 166 THR A O 1
ATOM 1289 N N . SER A 1 167 ? 1.996 -9.800 -1.797 1.00 89.06 167 SER A N 1
ATOM 1290 C CA . SER A 1 167 ? 1.983 -8.732 -2.803 1.00 89.06 167 SER A CA 1
ATOM 1291 C C . SER A 1 167 ? 3.398 -8.277 -3.170 1.00 89.06 167 SER A C 1
ATOM 1293 O O . SER A 1 167 ? 3.707 -8.080 -4.344 1.00 89.06 167 SER A O 1
ATOM 1295 N N . MET A 1 168 ? 4.280 -8.173 -2.174 1.00 90.94 168 MET A N 1
ATOM 1296 C CA . MET A 1 168 ? 5.686 -7.836 -2.370 1.00 90.94 168 MET A CA 1
ATOM 1297 C C . MET A 1 168 ? 6.404 -8.874 -3.227 1.00 90.94 168 MET A C 1
ATOM 1299 O O . MET A 1 168 ? 7.021 -8.494 -4.219 1.00 90.94 168 MET A O 1
ATOM 1303 N N . SER A 1 169 ? 6.278 -10.166 -2.917 1.00 85.75 169 SER A N 1
ATOM 1304 C CA . SER A 1 169 ? 6.880 -11.251 -3.702 1.00 85.75 169 SER A CA 1
ATOM 1305 C C . SER A 1 169 ? 6.460 -11.219 -5.171 1.00 85.75 169 SER A C 1
ATOM 1307 O O . SER A 1 169 ? 7.282 -11.491 -6.044 1.00 85.75 169 SER A O 1
ATOM 1309 N N . LEU A 1 170 ? 5.214 -10.835 -5.454 1.00 82.19 170 LEU A N 1
ATOM 1310 C CA . LEU A 1 170 ? 4.694 -10.736 -6.817 1.00 82.19 170 LEU A CA 1
ATOM 1311 C C . LEU A 1 170 ? 5.276 -9.555 -7.596 1.00 82.19 170 LEU A C 1
ATOM 1313 O O . LEU A 1 170 ? 5.488 -9.672 -8.802 1.00 82.19 170 LEU A O 1
ATOM 1317 N N . VAL A 1 171 ? 5.554 -8.431 -6.928 1.00 84.81 171 VAL A N 1
ATOM 1318 C CA . VAL A 1 171 ? 6.134 -7.250 -7.587 1.00 84.81 171 VAL A CA 1
ATOM 1319 C C . VAL A 1 171 ? 7.663 -7.219 -7.574 1.00 84.81 171 VAL A C 1
ATOM 1321 O O . VAL A 1 171 ? 8.254 -6.463 -8.342 1.00 84.81 171 VAL A O 1
ATOM 1324 N N . THR A 1 172 ? 8.322 -8.026 -6.737 1.00 87.31 172 THR A N 1
ATOM 1325 C CA . THR A 1 172 ? 9.791 -8.093 -6.632 1.00 87.31 172 THR A CA 1
ATOM 1326 C C . THR A 1 172 ? 10.492 -8.251 -7.981 1.00 87.31 172 THR A C 1
ATOM 1328 O O . THR A 1 172 ? 11.458 -7.526 -8.222 1.00 87.31 172 THR A O 1
ATOM 1331 N N . PRO A 1 173 ? 10.037 -9.113 -8.904 1.00 81.44 173 PRO A N 1
ATOM 1332 C CA . PRO A 1 173 ? 10.748 -9.264 -10.164 1.00 81.44 173 PRO A CA 1
ATOM 1333 C C . PRO A 1 173 ? 10.673 -8.008 -11.043 1.00 81.44 173 PRO A C 1
ATOM 1335 O O . PRO A 1 173 ? 11.666 -7.625 -11.660 1.00 81.44 173 PRO A O 1
ATOM 1338 N N . PHE A 1 174 ? 9.554 -7.277 -11.002 1.00 81.56 174 PHE A N 1
ATOM 1339 C CA . PHE A 1 174 ? 9.433 -5.969 -11.654 1.00 81.56 174 PHE A CA 1
ATOM 1340 C C . PHE A 1 174 ? 10.376 -4.937 -11.036 1.00 81.56 174 PHE A C 1
ATOM 1342 O O . PHE A 1 174 ? 10.992 -4.170 -11.771 1.00 81.56 174 PHE A O 1
ATOM 1349 N N . LYS A 1 175 ? 10.548 -4.950 -9.708 1.00 85.88 175 LYS A N 1
ATOM 1350 C CA . LYS A 1 175 ? 11.521 -4.087 -9.016 1.00 85.88 175 LYS A CA 1
ATOM 1351 C C . LYS A 1 175 ? 12.947 -4.360 -9.491 1.00 85.88 175 LYS A C 1
ATOM 1353 O O . LYS A 1 175 ? 13.670 -3.417 -9.788 1.00 85.88 175 LYS A O 1
ATOM 1358 N N . ILE A 1 176 ? 13.328 -5.633 -9.619 1.00 84.44 176 ILE A N 1
ATOM 1359 C CA . ILE A 1 176 ? 14.653 -6.038 -10.121 1.00 84.44 176 ILE A CA 1
ATOM 1360 C C . ILE A 1 176 ? 14.866 -5.528 -11.549 1.00 84.44 176 ILE A C 1
ATOM 1362 O O . ILE A 1 176 ? 15.901 -4.936 -11.847 1.00 84.44 176 ILE A O 1
ATOM 1366 N N . VAL A 1 177 ? 13.882 -5.733 -12.425 1.00 80.75 177 VAL A N 1
ATOM 1367 C CA . VAL A 1 177 ? 13.949 -5.292 -13.823 1.00 80.75 177 VAL A CA 1
ATOM 1368 C C . VAL A 1 177 ? 14.038 -3.765 -13.917 1.00 80.75 177 VAL A C 1
ATOM 1370 O O . VAL A 1 177 ? 14.878 -3.253 -14.653 1.00 80.75 177 VAL A O 1
ATOM 1373 N N . TYR A 1 178 ? 13.229 -3.036 -13.143 1.00 83.31 178 TYR A N 1
ATOM 1374 C CA . TYR A 1 178 ? 13.288 -1.575 -13.080 1.00 83.31 178 TYR A CA 1
ATOM 1375 C C . TYR A 1 178 ? 14.670 -1.087 -12.635 1.00 83.31 178 TYR A C 1
ATOM 1377 O O . TYR A 1 178 ? 15.260 -0.232 -13.291 1.00 83.31 178 TYR A O 1
ATOM 1385 N N . GLU A 1 179 ? 15.215 -1.649 -11.553 1.00 84.88 179 GLU A N 1
ATOM 1386 C CA . GLU A 1 179 ? 16.534 -1.275 -11.035 1.00 84.88 179 GLU A CA 1
ATOM 1387 C C . GLU A 1 179 ? 17.657 -1.570 -12.031 1.00 84.88 179 GLU A C 1
ATOM 1389 O O . GLU A 1 179 ? 18.558 -0.752 -12.219 1.00 84.88 179 GLU A O 1
ATOM 1394 N N . LEU A 1 180 ? 17.580 -2.704 -12.730 1.00 82.94 180 LEU A N 1
ATOM 1395 C CA . LEU A 1 180 ? 18.524 -3.040 -13.788 1.00 82.94 180 LEU A CA 1
ATOM 1396 C C . LEU A 1 180 ? 18.487 -2.000 -14.916 1.00 82.94 180 LEU A C 1
ATOM 1398 O O . LEU A 1 180 ? 19.531 -1.477 -15.302 1.00 82.94 180 LEU A O 1
ATOM 1402 N N . PHE A 1 181 ? 17.298 -1.662 -15.422 1.00 80.38 181 PHE A N 1
ATOM 1403 C CA . PHE A 1 181 ? 17.152 -0.660 -16.481 1.00 80.38 181 PHE A CA 1
ATOM 1404 C C . PHE A 1 181 ? 17.619 0.728 -16.046 1.00 80.38 181 PHE A C 1
ATOM 1406 O O . PHE A 1 181 ? 18.296 1.416 -16.815 1.00 80.38 181 PHE A O 1
ATOM 1413 N N . ARG A 1 182 ? 17.300 1.118 -14.807 1.00 80.75 182 ARG A N 1
ATOM 1414 C CA . ARG A 1 182 ? 17.739 2.376 -14.201 1.00 80.75 182 ARG A CA 1
ATOM 1415 C C . ARG A 1 182 ? 19.263 2.463 -14.149 1.00 80.75 182 ARG A C 1
ATOM 1417 O O . ARG A 1 182 ? 19.826 3.446 -14.624 1.00 80.75 182 ARG A O 1
ATOM 1424 N N . ASN A 1 183 ? 19.929 1.423 -13.649 1.00 81.88 183 ASN A N 1
ATOM 1425 C CA . ASN A 1 183 ? 21.391 1.381 -13.538 1.00 81.88 183 ASN A CA 1
ATOM 1426 C C . ASN A 1 183 ? 22.098 1.341 -14.900 1.00 81.88 183 ASN A C 1
ATOM 1428 O O . ASN A 1 183 ? 23.214 1.834 -15.027 1.00 81.88 183 ASN A O 1
ATOM 1432 N N . LEU A 1 184 ? 21.444 0.802 -15.931 1.00 81.38 184 LEU A N 1
ATOM 1433 C CA . LEU A 1 184 ? 21.941 0.831 -17.309 1.00 81.38 184 LEU A CA 1
ATOM 1434 C C . LEU A 1 184 ? 21.677 2.169 -18.028 1.00 81.38 184 LEU A C 1
ATOM 1436 O O . LEU A 1 184 ? 22.044 2.315 -19.192 1.00 81.38 184 LEU A O 1
ATOM 1440 N N . GLY A 1 185 ? 21.035 3.143 -17.371 1.00 80.25 185 GLY A N 1
ATOM 1441 C CA . GLY A 1 185 ? 20.711 4.446 -17.960 1.00 80.25 185 GLY A CA 1
ATOM 1442 C C . GLY A 1 185 ? 19.637 4.383 -19.050 1.00 80.25 185 GLY A C 1
ATOM 1443 O O . GLY A 1 185 ? 19.533 5.291 -19.876 1.00 80.25 185 GLY A O 1
ATOM 1444 N N . ILE A 1 186 ? 18.825 3.322 -19.083 1.00 75.06 186 ILE A N 1
ATOM 1445 C CA . ILE A 1 186 ? 17.812 3.108 -20.122 1.00 75.06 186 ILE A CA 1
ATOM 1446 C C . ILE A 1 186 ? 16.523 3.839 -19.715 1.00 75.06 186 ILE A C 1
ATOM 1448 O O . ILE A 1 186 ? 15.524 3.237 -19.323 1.00 75.06 186 ILE A O 1
ATOM 1452 N N . ALA A 1 187 ? 16.556 5.172 -19.808 1.00 59.78 187 ALA A N 1
ATOM 1453 C CA . ALA A 1 187 ? 15.491 6.069 -19.341 1.00 59.78 187 ALA A CA 1
ATOM 1454 C C . ALA A 1 187 ? 14.126 5.850 -20.026 1.00 59.78 187 ALA A C 1
ATOM 1456 O O . ALA A 1 187 ? 13.092 6.170 -19.447 1.00 59.78 187 ALA A O 1
ATOM 1457 N N . PHE A 1 188 ? 14.102 5.256 -21.227 1.00 58.84 188 PHE A N 1
ATOM 1458 C CA . PHE A 1 188 ? 12.872 4.976 -21.982 1.00 58.84 188 PHE A CA 1
ATOM 1459 C C . PHE A 1 188 ? 11.871 4.083 -21.219 1.00 58.84 188 PHE A C 1
ATOM 1461 O O . PHE A 1 188 ? 10.669 4.161 -21.459 1.00 58.84 188 PHE A O 1
ATOM 1468 N N . PHE A 1 189 ? 12.340 3.263 -20.272 1.00 56.25 189 PHE A N 1
ATOM 1469 C CA . PHE A 1 189 ? 11.477 2.394 -19.462 1.00 56.25 189 PHE A CA 1
ATOM 1470 C C . PHE A 1 189 ? 10.928 3.049 -18.185 1.00 56.25 189 PHE A C 1
ATOM 1472 O O . PHE A 1 189 ? 10.140 2.419 -17.487 1.00 56.25 189 PHE A O 1
ATOM 1479 N N . LEU A 1 190 ? 11.321 4.288 -17.870 1.00 57.75 190 LEU A N 1
ATOM 1480 C CA . LEU A 1 190 ? 10.970 4.950 -16.606 1.00 57.75 190 LEU A CA 1
ATOM 1481 C C . LEU A 1 190 ? 9.789 5.927 -16.726 1.00 57.75 190 LEU A C 1
ATOM 1483 O O . LEU A 1 190 ? 9.318 6.433 -15.712 1.00 57.75 190 LEU A O 1
ATOM 1487 N N . ASP A 1 191 ? 9.283 6.185 -17.936 1.00 62.47 191 ASP A N 1
ATOM 1488 C CA . ASP A 1 191 ? 8.074 6.996 -18.117 1.00 62.47 191 ASP A CA 1
ATOM 1489 C C . ASP A 1 191 ? 6.821 6.196 -17.707 1.00 62.47 191 ASP A C 1
ATOM 1491 O O . ASP A 1 191 ? 6.683 5.005 -17.999 1.00 62.47 191 ASP A O 1
ATOM 1495 N N . SER A 1 192 ? 5.872 6.870 -17.065 1.00 55.81 192 SER A N 1
ATOM 1496 C CA . SER A 1 192 ? 4.505 6.410 -16.799 1.00 55.81 192 SER A CA 1
ATOM 1497 C C . SER A 1 192 ? 3.772 5.854 -18.034 1.00 55.81 192 SER A C 1
ATOM 1499 O O . SER A 1 192 ? 2.919 4.973 -17.885 1.00 55.81 192 SER A O 1
ATOM 1501 N N . ASN A 1 193 ? 4.142 6.309 -19.239 1.00 56.06 193 ASN A N 1
ATOM 1502 C CA . ASN A 1 193 ? 3.626 5.835 -20.531 1.00 56.06 193 ASN A CA 1
ATOM 1503 C C . ASN A 1 193 ? 4.496 4.756 -21.199 1.00 56.06 193 ASN A C 1
ATOM 1505 O O . ASN A 1 193 ? 4.228 4.347 -22.329 1.00 56.06 193 ASN A O 1
ATOM 1509 N N . SER A 1 194 ? 5.553 4.295 -20.533 1.00 61.31 194 SER A N 1
ATOM 1510 C CA . SER A 1 194 ? 6.477 3.317 -21.100 1.00 61.31 194 SER A CA 1
ATOM 1511 C C . SER A 1 194 ? 5.86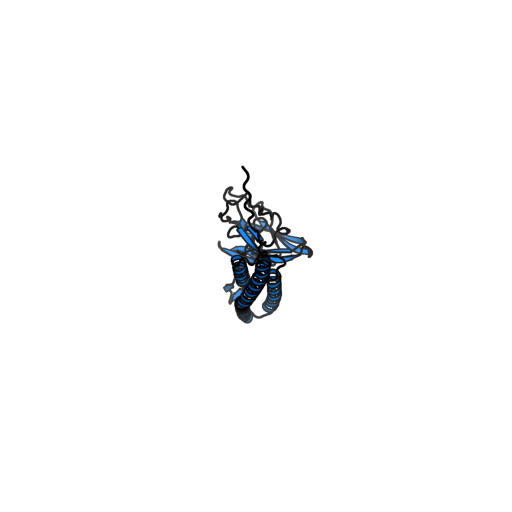4 1.918 -21.223 1.00 61.31 194 SER A C 1
ATOM 1513 O O . SER A 1 194 ? 4.896 1.534 -20.549 1.00 61.31 194 SER A O 1
ATOM 1515 N N . SER A 1 195 ? 6.515 1.090 -22.040 1.00 58.72 195 SER A N 1
ATOM 1516 C CA . SER A 1 195 ? 6.239 -0.344 -22.143 1.00 58.72 195 SER A CA 1
ATOM 1517 C C . SER A 1 195 ? 6.317 -1.066 -20.792 1.00 58.72 195 SER A C 1
ATOM 1519 O O . SER A 1 195 ? 5.675 -2.099 -20.633 1.00 58.72 195 SER A O 1
ATOM 1521 N N . PHE A 1 196 ? 7.051 -0.535 -19.802 1.00 64.31 196 PHE A N 1
ATOM 1522 C CA . PHE A 1 196 ? 7.135 -1.121 -18.462 1.00 64.31 196 PHE A CA 1
ATOM 1523 C C . PHE A 1 196 ? 5.838 -0.937 -17.668 1.00 64.31 196 PHE A C 1
ATOM 1525 O O . PHE A 1 196 ? 5.322 -1.904 -17.117 1.00 64.31 196 PHE A O 1
ATOM 1532 N N . SER A 1 197 ? 5.264 0.269 -17.677 1.00 63.75 197 SER A N 1
ATOM 1533 C CA . SER A 1 197 ? 3.947 0.550 -17.082 1.00 63.75 197 SER A CA 1
ATOM 1534 C C . SER A 1 197 ? 2.855 -0.312 -17.725 1.00 63.75 197 SER A C 1
ATOM 1536 O O . SER A 1 197 ? 2.034 -0.916 -17.035 1.00 63.75 197 SER A O 1
ATOM 1538 N N . THR A 1 198 ? 2.910 -0.469 -19.052 1.00 66.75 198 THR A N 1
ATOM 1539 C CA . THR A 1 198 ? 2.003 -1.353 -19.804 1.00 66.75 198 THR A CA 1
ATOM 1540 C C . THR A 1 198 ? 2.192 -2.825 -19.429 1.00 66.75 198 THR A C 1
ATOM 1542 O O . THR A 1 198 ? 1.215 -3.533 -19.199 1.00 66.75 198 THR A O 1
ATOM 1545 N N . CYS A 1 199 ? 3.441 -3.283 -19.316 1.00 65.50 199 CYS A N 1
ATOM 1546 C CA . CYS A 1 199 ? 3.778 -4.636 -18.882 1.00 65.50 199 CYS A CA 1
ATOM 1547 C C . CYS A 1 199 ? 3.254 -4.894 -17.463 1.00 65.50 199 CYS A C 1
ATOM 1549 O O . CYS A 1 199 ? 2.539 -5.866 -17.235 1.00 65.50 199 CYS A O 1
ATOM 1551 N N . TYR A 1 200 ? 3.513 -3.979 -16.528 1.00 69.50 200 TYR A N 1
ATOM 1552 C CA . TYR A 1 200 ? 3.020 -4.071 -15.160 1.00 69.50 200 TYR A CA 1
ATOM 1553 C C . TYR A 1 200 ? 1.486 -4.125 -15.097 1.00 69.50 200 TYR A C 1
ATOM 1555 O O . TYR A 1 200 ? 0.946 -4.993 -14.415 1.00 69.50 200 TYR A O 1
ATOM 1563 N N . LYS A 1 201 ? 0.779 -3.262 -15.843 1.00 68.25 201 LYS A N 1
ATOM 1564 C CA . LYS A 1 201 ? -0.691 -3.296 -15.955 1.00 68.25 201 LYS A CA 1
ATOM 1565 C C . LYS A 1 201 ? -1.198 -4.624 -16.516 1.00 68.25 201 LYS A C 1
ATOM 1567 O O . LYS A 1 201 ? -2.103 -5.224 -15.948 1.00 68.25 201 LYS A O 1
ATOM 1572 N N . PHE A 1 202 ? -0.584 -5.127 -17.586 1.00 68.69 202 PHE A N 1
ATOM 1573 C CA . PHE A 1 202 ? -0.935 -6.431 -18.148 1.00 68.69 202 PHE A CA 1
ATOM 1574 C C . PHE A 1 202 ? -0.778 -7.549 -17.107 1.00 68.69 202 PHE A C 1
ATOM 1576 O O . PHE A 1 202 ? -1.666 -8.387 -16.937 1.00 68.69 202 PHE A O 1
ATOM 1583 N N . PHE A 1 203 ? 0.332 -7.549 -16.369 1.00 68.75 203 PHE A N 1
ATOM 1584 C CA . PHE A 1 203 ? 0.574 -8.529 -15.317 1.00 68.75 203 PHE A CA 1
ATOM 1585 C C . PHE A 1 203 ? -0.390 -8.387 -14.142 1.00 68.75 203 PHE A C 1
ATOM 1587 O O . PHE A 1 203 ? -0.885 -9.401 -13.650 1.00 68.75 203 PHE A O 1
ATOM 1594 N N . SER A 1 204 ? -0.704 -7.164 -13.715 1.00 67.75 204 SER A N 1
ATOM 1595 C CA . SER A 1 204 ? -1.635 -6.925 -12.614 1.00 67.75 204 SER A CA 1
ATOM 1596 C C . SER A 1 204 ? -3.065 -7.341 -12.978 1.00 67.75 204 SER A C 1
ATOM 1598 O O . SER A 1 204 ? -3.729 -7.989 -12.171 1.00 67.75 204 SER A O 1
ATOM 1600 N N . GLU A 1 205 ? -3.523 -7.092 -14.208 1.00 68.56 205 GLU A N 1
ATOM 1601 C CA . GLU A 1 205 ? -4.825 -7.558 -14.706 1.00 68.56 205 GLU A CA 1
ATOM 1602 C C . GLU A 1 205 ? -4.913 -9.087 -14.756 1.00 68.56 205 GLU A C 1
ATOM 1604 O O . GLU A 1 205 ? -5.910 -9.684 -14.332 1.00 68.56 205 GLU A O 1
ATOM 1609 N N . ARG A 1 206 ? -3.854 -9.749 -15.235 1.00 66.56 206 ARG A N 1
ATOM 1610 C CA . ARG A 1 206 ? -3.781 -11.215 -15.218 1.00 66.56 206 ARG A CA 1
ATOM 1611 C C . ARG A 1 206 ? -3.733 -11.744 -13.795 1.00 66.56 206 ARG A C 1
ATOM 1613 O O . ARG A 1 206 ? -4.399 -12.732 -13.509 1.00 66.56 206 ARG A O 1
ATOM 1620 N N . PHE A 1 207 ? -3.065 -11.052 -12.881 1.00 66.06 207 PHE A N 1
ATOM 1621 C CA . PHE A 1 207 ? -3.077 -11.410 -11.471 1.00 66.06 207 PHE A CA 1
ATOM 1622 C C . PHE A 1 207 ? -4.471 -11.268 -10.838 1.00 66.06 207 PHE A C 1
ATOM 1624 O O . PHE A 1 207 ? -4.888 -12.131 -10.071 1.00 66.06 207 PHE A O 1
ATOM 1631 N N . GLN A 1 208 ? -5.259 -10.256 -11.210 1.00 65.75 208 GLN A N 1
ATOM 1632 C CA . GLN A 1 208 ? -6.661 -10.167 -10.775 1.00 65.75 208 GLN A CA 1
ATOM 1633 C C . GLN A 1 208 ? -7.499 -11.345 -11.293 1.00 65.75 208 GLN A C 1
ATOM 1635 O O . GLN A 1 208 ? -8.386 -11.832 -10.593 1.00 65.75 208 GLN A O 1
ATOM 1640 N N . PHE A 1 209 ? -7.216 -11.849 -12.499 1.00 66.12 209 PHE A N 1
ATOM 1641 C CA . PHE A 1 209 ? -7.836 -13.083 -12.985 1.00 66.12 209 PHE A CA 1
ATOM 1642 C C . PHE A 1 209 ? -7.455 -14.290 -12.119 1.00 66.12 209 PHE A C 1
ATOM 1644 O O . PHE A 1 209 ? -8.341 -15.031 -11.706 1.00 66.12 209 PHE A O 1
ATOM 1651 N N . VAL A 1 210 ? -6.175 -14.436 -11.779 1.00 63.81 210 VAL A N 1
ATOM 1652 C CA . VAL A 1 210 ? -5.697 -15.486 -10.867 1.00 63.81 210 VAL A CA 1
ATOM 1653 C C . VAL A 1 210 ? -6.380 -15.407 -9.517 1.00 63.81 210 VAL A C 1
ATOM 1655 O O . VAL A 1 210 ? -6.838 -16.420 -9.009 1.00 63.81 210 VAL A O 1
ATOM 1658 N N . LYS A 1 211 ? -6.489 -14.204 -8.953 1.00 65.38 211 LYS A N 1
ATOM 1659 C CA . LYS A 1 211 ? -7.188 -13.976 -7.695 1.00 65.38 211 LYS A CA 1
ATOM 1660 C C . LYS A 1 211 ? -8.638 -14.463 -7.766 1.00 65.38 211 LYS A C 1
ATOM 1662 O O . LYS A 1 211 ? -9.096 -15.112 -6.838 1.00 65.38 211 LYS A O 1
ATOM 1667 N N . ARG A 1 212 ? -9.349 -14.201 -8.869 1.00 67.94 212 ARG A N 1
ATOM 1668 C CA . ARG A 1 212 ? -10.723 -14.704 -9.051 1.00 67.94 212 ARG A CA 1
ATOM 1669 C C . ARG A 1 212 ? -10.791 -16.229 -9.061 1.00 67.94 212 ARG A C 1
ATOM 1671 O O . ARG A 1 212 ? -11.723 -16.770 -8.484 1.00 67.94 212 ARG A O 1
ATOM 1678 N N . VAL A 1 213 ? -9.816 -16.897 -9.680 1.00 66.81 213 VAL A N 1
ATOM 1679 C CA . VAL A 1 213 ? -9.707 -18.366 -9.644 1.00 66.81 213 VAL A CA 1
ATOM 1680 C C . VAL A 1 213 ? -9.381 -18.835 -8.221 1.00 66.81 213 VAL A C 1
ATOM 1682 O O . VAL A 1 213 ? -10.064 -19.693 -7.684 1.00 66.81 213 VAL A O 1
ATOM 1685 N N . TYR A 1 214 ? -8.410 -18.205 -7.558 1.00 65.19 214 TYR A N 1
ATOM 1686 C CA . TYR A 1 214 ? -8.019 -18.496 -6.176 1.00 65.19 214 TYR A CA 1
ATOM 1687 C C . TYR A 1 214 ? -9.185 -18.366 -5.184 1.00 65.19 214 TYR A C 1
ATOM 1689 O O . TYR A 1 214 ? -9.341 -19.199 -4.294 1.00 65.19 214 TYR A O 1
ATOM 1697 N N . ASP A 1 215 ? -10.020 -17.337 -5.337 1.00 66.94 215 ASP A N 1
ATOM 1698 C CA . ASP A 1 215 ? -11.185 -17.099 -4.481 1.00 66.94 215 ASP A CA 1
ATOM 1699 C C . ASP A 1 215 ? -12.293 -18.160 -4.669 1.00 66.94 215 ASP A C 1
ATOM 1701 O O . ASP A 1 215 ? -13.183 -18.248 -3.822 1.00 66.94 215 ASP A O 1
ATOM 1705 N N . GLN A 1 216 ? -12.245 -18.971 -5.736 1.00 68.94 216 GLN A N 1
ATOM 1706 C CA . GLN A 1 216 ? -13.230 -20.018 -6.046 1.00 68.94 216 GLN A CA 1
ATOM 1707 C C . GLN A 1 216 ? -12.794 -21.442 -5.654 1.00 68.94 216 GLN A C 1
ATOM 1709 O O . GLN A 1 216 ? -13.644 -22.328 -5.608 1.00 68.94 216 GLN A O 1
ATOM 1714 N N . GLU A 1 217 ? -11.515 -21.667 -5.345 1.00 67.00 217 GLU A N 1
ATOM 1715 C CA . GLU A 1 217 ? -10.946 -23.011 -5.156 1.00 67.00 217 GLU A CA 1
ATOM 1716 C C . GLU A 1 217 ? -10.847 -23.460 -3.684 1.00 67.00 217 GLU A C 1
ATOM 1718 O O . GLU A 1 217 ? -11.003 -22.673 -2.743 1.00 67.00 217 GLU A O 1
ATOM 1723 N N . SER A 1 218 ? -10.569 -24.752 -3.477 1.00 65.12 218 SER A N 1
ATOM 1724 C CA . SER A 1 218 ? -10.322 -25.354 -2.158 1.00 65.12 218 SER A CA 1
ATOM 1725 C C . SER A 1 218 ? -8.981 -24.897 -1.543 1.00 65.12 218 SER A C 1
ATOM 1727 O O . SER A 1 218 ? -8.049 -24.532 -2.256 1.00 65.12 218 SER A O 1
ATOM 1729 N N . GLU A 1 219 ? -8.835 -24.917 -0.210 1.00 60.84 219 GLU A N 1
ATOM 1730 C CA . GLU A 1 219 ? -7.604 -24.462 0.481 1.00 60.84 219 GLU A CA 1
ATOM 1731 C C . GLU A 1 219 ? -6.326 -25.233 0.079 1.00 60.84 219 GLU A C 1
ATOM 1733 O O . GLU A 1 219 ? -5.232 -24.668 0.097 1.00 60.84 219 GLU A O 1
ATOM 1738 N N . LEU A 1 220 ? -6.447 -26.507 -0.311 1.00 56.09 220 LEU A N 1
ATOM 1739 C CA . LEU A 1 220 ? -5.320 -27.340 -0.758 1.00 56.09 220 LEU A CA 1
ATOM 1740 C C . LEU A 1 220 ? -4.849 -26.972 -2.175 1.00 56.09 220 LEU A C 1
ATOM 1742 O O . LEU A 1 220 ? -3.645 -26.969 -2.443 1.00 56.09 220 LEU A O 1
ATOM 1746 N N . ASP A 1 221 ? -5.770 -26.580 -3.056 1.00 66.12 221 ASP A N 1
ATOM 1747 C CA . ASP A 1 221 ? -5.442 -26.147 -4.418 1.00 66.12 221 ASP A CA 1
ATOM 1748 C C . ASP A 1 221 ? -4.852 -24.729 -4.444 1.00 66.12 221 ASP A C 1
ATOM 1750 O O . ASP A 1 221 ? -3.972 -24.429 -5.255 1.00 66.12 221 ASP A O 1
ATOM 1754 N N . LYS A 1 222 ? -5.240 -23.876 -3.486 1.00 66.31 222 LYS A N 1
ATOM 1755 C CA . LYS A 1 222 ? -4.753 -22.493 -3.333 1.00 66.31 222 LYS A CA 1
ATOM 1756 C C . LYS A 1 222 ? -3.233 -22.382 -3.193 1.00 66.31 222 LYS A C 1
ATOM 1758 O O . LYS A 1 222 ? -2.615 -21.546 -3.857 1.00 66.31 222 LYS A O 1
ATOM 1763 N N . ALA A 1 223 ? -2.615 -23.217 -2.355 1.00 64.38 223 ALA A N 1
ATOM 1764 C CA . ALA A 1 223 ? -1.167 -23.182 -2.129 1.00 64.38 223 ALA A CA 1
ATOM 1765 C C . ALA A 1 223 ? -0.374 -23.593 -3.384 1.00 64.38 223 ALA A C 1
ATOM 1767 O O . ALA A 1 223 ? 0.617 -22.947 -3.735 1.00 64.38 223 ALA A O 1
ATOM 1768 N N . SER A 1 224 ? -0.843 -24.625 -4.089 1.00 68.44 224 SER A N 1
ATOM 1769 C CA . SER A 1 224 ? -0.236 -25.123 -5.329 1.00 68.44 224 SER A CA 1
ATOM 1770 C C . SER A 1 224 ? -0.352 -24.102 -6.462 1.00 68.44 224 SER A C 1
ATOM 1772 O O . SER A 1 224 ? 0.624 -23.828 -7.165 1.00 68.44 224 SER A O 1
ATOM 1774 N N . LEU A 1 225 ? -1.523 -23.467 -6.591 1.00 68.62 225 LEU A N 1
ATOM 1775 C CA . LEU A 1 225 ? -1.753 -22.393 -7.551 1.00 68.62 225 LEU A CA 1
ATOM 1776 C C . LEU A 1 225 ? -0.792 -21.219 -7.294 1.00 68.62 225 LEU A C 1
ATOM 1778 O O . LEU A 1 225 ? -0.161 -20.708 -8.216 1.00 68.62 225 LEU A O 1
ATOM 1782 N N . TYR A 1 226 ? -0.615 -20.829 -6.029 1.00 67.44 226 TYR A N 1
ATOM 1783 C CA . TYR A 1 226 ? 0.290 -19.748 -5.643 1.00 67.44 226 TYR A CA 1
ATOM 1784 C C . TYR A 1 226 ? 1.763 -20.046 -5.971 1.00 67.44 226 TYR A C 1
ATOM 1786 O O . TYR A 1 226 ? 2.448 -19.199 -6.552 1.00 67.44 226 TYR A O 1
ATOM 1794 N N . GLN A 1 227 ? 2.246 -21.257 -5.667 1.00 69.44 227 GLN A N 1
ATOM 1795 C CA . GLN A 1 227 ? 3.602 -21.687 -6.032 1.00 69.44 227 GLN A CA 1
ATOM 1796 C C . GLN A 1 227 ? 3.823 -21.644 -7.547 1.00 69.44 227 GLN A C 1
ATOM 1798 O O . GLN A 1 227 ? 4.865 -21.168 -8.003 1.00 69.44 227 GLN A O 1
ATOM 1803 N N . PHE A 1 228 ? 2.827 -22.069 -8.328 1.00 74.94 228 PHE A N 1
ATOM 1804 C CA . PHE A 1 228 ? 2.871 -21.974 -9.782 1.00 74.94 228 PHE A CA 1
ATOM 1805 C C . PHE A 1 228 ? 3.000 -20.521 -10.258 1.00 74.94 228 PHE A C 1
ATOM 1807 O O . PHE A 1 228 ? 3.796 -20.247 -11.153 1.00 74.94 228 PHE A O 1
ATOM 1814 N N . PHE A 1 229 ? 2.294 -19.568 -9.642 1.00 70.00 229 PHE A N 1
ATOM 1815 C CA . PHE A 1 229 ? 2.390 -18.156 -10.028 1.00 70.00 229 PHE A CA 1
ATOM 1816 C C . PHE A 1 229 ? 3.710 -17.498 -9.657 1.00 70.00 229 PHE A C 1
ATOM 1818 O O . PHE A 1 229 ? 4.242 -16.735 -10.466 1.00 70.00 229 PHE A O 1
ATOM 1825 N N . ILE A 1 230 ? 4.271 -17.806 -8.485 1.00 70.38 230 ILE A N 1
ATOM 1826 C CA . ILE A 1 230 ? 5.626 -17.355 -8.143 1.00 70.38 230 ILE A CA 1
ATOM 1827 C C . ILE A 1 230 ? 6.616 -17.893 -9.175 1.00 70.38 230 ILE A C 1
ATOM 1829 O O . ILE A 1 230 ? 7.421 -17.129 -9.709 1.00 70.38 230 ILE A O 1
ATOM 1833 N N . LEU A 1 231 ? 6.529 -19.188 -9.490 1.00 73.31 231 LEU A N 1
ATOM 1834 C CA . LEU A 1 231 ? 7.406 -19.819 -10.467 1.00 73.31 231 LEU A CA 1
ATOM 1835 C C . LEU A 1 231 ? 7.236 -19.191 -11.853 1.00 73.31 231 LEU A C 1
ATOM 1837 O O . LEU A 1 231 ? 8.227 -18.843 -12.484 1.00 73.31 231 LEU A O 1
ATOM 1841 N N . ALA A 1 232 ? 6.003 -18.980 -12.313 1.00 73.44 232 ALA A N 1
ATOM 1842 C CA . ALA A 1 232 ? 5.724 -18.344 -13.595 1.00 73.44 232 ALA A CA 1
ATOM 1843 C C . ALA A 1 232 ? 6.259 -16.904 -13.647 1.00 73.44 232 ALA A C 1
ATOM 1845 O O . ALA A 1 232 ? 6.911 -16.534 -14.618 1.00 73.44 232 ALA A O 1
ATOM 1846 N N . SER A 1 233 ? 6.051 -16.110 -12.593 1.00 71.31 233 SER A N 1
ATOM 1847 C CA . SER A 1 233 ? 6.592 -14.748 -12.476 1.00 71.31 233 SER A CA 1
ATOM 1848 C C . SER A 1 233 ? 8.125 -14.738 -12.533 1.00 71.31 233 SER A C 1
ATOM 1850 O O . SER A 1 233 ? 8.735 -13.953 -13.268 1.00 71.31 233 SER A O 1
ATOM 1852 N N . PHE A 1 234 ? 8.763 -15.675 -11.828 1.00 74.38 234 PHE A N 1
ATOM 1853 C CA . PHE A 1 234 ? 10.209 -15.860 -11.871 1.00 74.38 234 PHE A CA 1
ATOM 1854 C C . PHE A 1 234 ? 10.693 -16.264 -13.269 1.00 74.38 234 PHE A C 1
ATOM 1856 O O . PHE A 1 234 ? 11.607 -15.639 -13.800 1.00 74.38 234 PHE A O 1
ATOM 1863 N N . LEU A 1 235 ? 10.054 -17.247 -13.907 1.00 72.75 235 LEU A N 1
ATOM 1864 C CA . LEU A 1 235 ? 10.398 -17.711 -15.254 1.00 72.75 235 LEU A CA 1
ATOM 1865 C C . LEU A 1 235 ? 10.227 -16.614 -16.304 1.00 72.75 235 LEU A C 1
ATOM 1867 O O . LEU A 1 235 ? 11.067 -16.479 -17.184 1.00 72.75 235 LEU A O 1
ATOM 1871 N N . ILE A 1 236 ? 9.181 -15.798 -16.193 1.00 71.06 236 ILE A N 1
ATOM 1872 C CA . ILE A 1 236 ? 8.968 -14.633 -17.055 1.00 71.06 236 ILE A CA 1
ATOM 1873 C C . ILE A 1 236 ? 10.081 -13.610 -16.857 1.00 71.06 236 ILE A C 1
ATOM 1875 O O . ILE A 1 236 ? 10.573 -13.042 -17.824 1.00 71.06 236 ILE A O 1
ATOM 1879 N N . THR A 1 237 ? 10.521 -13.397 -15.622 1.00 70.38 237 THR A N 1
ATOM 1880 C CA . THR A 1 237 ? 11.629 -12.481 -15.334 1.00 70.38 237 THR A CA 1
ATOM 1881 C C . THR A 1 237 ? 12.932 -13.006 -15.912 1.00 70.38 237 THR A C 1
ATOM 1883 O O . THR A 1 237 ? 13.632 -12.274 -16.603 1.00 70.38 237 THR A O 1
ATOM 1886 N N . VAL A 1 238 ? 13.222 -14.294 -15.719 1.00 72.50 238 VAL A N 1
ATOM 1887 C CA . VAL A 1 238 ? 14.355 -14.967 -16.365 1.00 72.50 238 VAL A CA 1
ATOM 1888 C C . VAL A 1 238 ? 14.250 -14.850 -17.884 1.00 72.50 238 VAL A C 1
ATOM 1890 O O . VAL A 1 238 ? 15.251 -14.568 -18.529 1.00 72.50 238 VAL A O 1
ATOM 1893 N N . TYR A 1 239 ? 13.053 -14.994 -18.453 1.00 73.44 239 TYR A N 1
ATOM 1894 C CA . TYR A 1 239 ? 12.810 -14.829 -19.882 1.00 73.44 239 TYR A CA 1
ATOM 1895 C C . TYR A 1 239 ? 13.010 -13.385 -20.356 1.00 73.44 239 TYR A C 1
ATOM 1897 O O . TYR A 1 239 ? 13.503 -13.201 -21.456 1.00 73.44 239 TYR A O 1
ATOM 1905 N N . ILE A 1 240 ? 12.657 -12.365 -19.571 1.00 69.25 240 ILE A N 1
ATOM 1906 C CA . ILE A 1 240 ? 12.900 -10.950 -19.904 1.00 69.25 240 ILE A CA 1
ATOM 1907 C C . ILE A 1 240 ? 14.393 -10.594 -19.780 1.00 69.25 240 ILE A C 1
ATOM 1909 O O . ILE A 1 240 ? 14.864 -9.725 -20.512 1.00 69.25 240 ILE A O 1
ATOM 1913 N N . LEU A 1 241 ? 15.128 -11.244 -18.866 1.00 68.81 241 LEU A N 1
ATOM 1914 C CA . LEU A 1 241 ? 16.565 -11.036 -18.620 1.00 68.81 241 LEU A CA 1
ATOM 1915 C C . LEU A 1 241 ? 17.488 -11.809 -19.584 1.00 68.81 241 LEU A C 1
ATOM 1917 O O . LEU A 1 241 ? 18.414 -11.233 -20.160 1.00 68.81 241 LEU A O 1
ATOM 1921 N N . ALA A 1 242 ? 17.201 -13.089 -19.855 1.00 69.44 242 ALA A N 1
ATOM 1922 C CA . ALA A 1 242 ? 17.462 -13.664 -21.183 1.00 69.44 242 ALA A CA 1
ATOM 1923 C C . ALA A 1 242 ? 16.718 -12.781 -22.203 1.00 69.44 242 ALA A C 1
ATOM 1925 O O . ALA A 1 242 ? 15.933 -11.981 -21.791 1.00 69.44 242 ALA A O 1
ATOM 1926 N N . ASN A 1 243 ? 16.874 -12.776 -23.509 1.00 69.25 243 ASN A N 1
ATOM 1927 C CA . ASN A 1 243 ? 16.269 -11.740 -24.370 1.00 69.25 243 ASN A CA 1
ATOM 1928 C C . ASN A 1 243 ? 16.649 -10.256 -24.121 1.00 69.25 243 ASN A C 1
ATOM 1930 O O . ASN A 1 243 ? 16.742 -9.524 -25.105 1.00 69.25 243 ASN A O 1
ATOM 1934 N N . LEU A 1 244 ? 16.991 -9.788 -22.912 1.00 68.88 244 LEU A N 1
ATOM 1935 C CA . LEU A 1 244 ? 17.628 -8.480 -22.701 1.00 68.88 244 LEU A CA 1
ATOM 1936 C C . LEU A 1 244 ? 18.946 -8.394 -23.479 1.00 68.88 244 LEU A C 1
ATOM 1938 O O . LEU A 1 244 ? 19.292 -7.348 -24.019 1.00 68.88 244 LEU A O 1
ATOM 1942 N N . HIS A 1 245 ? 19.643 -9.525 -23.615 1.00 66.88 245 HIS A N 1
ATOM 1943 C CA . HIS A 1 245 ? 20.811 -9.649 -24.483 1.00 66.88 245 HIS A CA 1
ATOM 1944 C C . HIS A 1 245 ? 20.483 -9.424 -25.967 1.00 66.88 245 HIS A C 1
ATOM 1946 O O . HIS A 1 245 ? 21.318 -8.869 -26.674 1.00 66.88 245 HIS A O 1
ATOM 1952 N N . TYR A 1 246 ? 19.279 -9.773 -26.445 1.00 68.62 246 TYR A N 1
ATOM 1953 C CA . TYR A 1 246 ? 18.857 -9.433 -27.810 1.00 68.62 246 TYR A CA 1
ATOM 1954 C C . TYR A 1 246 ? 18.625 -7.930 -27.951 1.00 68.62 2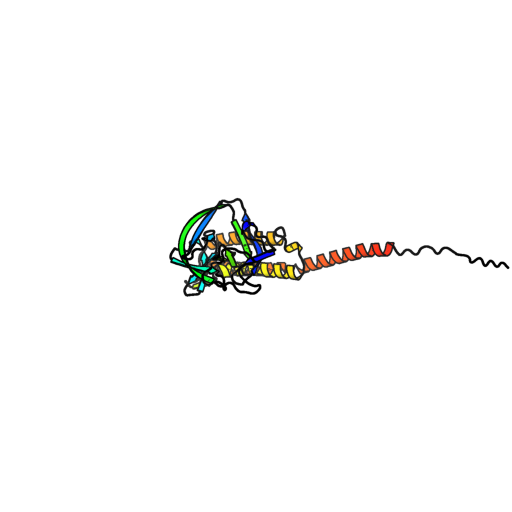46 TYR A C 1
ATOM 1956 O O . TYR A 1 246 ? 19.065 -7.344 -28.935 1.00 68.62 246 TYR A O 1
ATOM 1964 N N . LEU A 1 247 ? 18.013 -7.281 -26.957 1.00 67.81 247 LEU A N 1
ATOM 1965 C CA . LEU A 1 247 ? 17.852 -5.823 -26.958 1.00 67.81 247 LEU A CA 1
ATOM 1966 C C . LEU A 1 247 ? 19.202 -5.096 -26.887 1.00 67.81 247 LEU A C 1
ATOM 1968 O O . LEU A 1 247 ? 19.406 -4.130 -27.617 1.00 67.81 247 LEU A O 1
ATOM 1972 N N . ALA A 1 248 ? 20.146 -5.587 -26.081 1.00 70.00 248 ALA A N 1
ATOM 1973 C CA . ALA A 1 248 ? 21.507 -5.061 -26.021 1.00 70.00 248 ALA A CA 1
ATOM 1974 C C . ALA A 1 248 ? 22.256 -5.260 -27.348 1.00 70.00 248 ALA A C 1
ATOM 1976 O O . ALA A 1 248 ? 22.914 -4.335 -27.817 1.00 70.00 248 ALA A O 1
ATOM 1977 N N . ALA A 1 249 ? 22.113 -6.425 -27.989 1.00 71.06 249 ALA A N 1
ATOM 1978 C CA . ALA A 1 249 ? 22.696 -6.701 -29.300 1.00 71.06 249 ALA A CA 1
ATOM 1979 C C . ALA A 1 249 ? 22.102 -5.800 -30.395 1.00 71.06 249 ALA A C 1
ATOM 1981 O O . ALA A 1 249 ? 22.846 -5.256 -31.208 1.00 71.06 249 ALA A O 1
ATOM 1982 N N . ILE A 1 250 ? 20.782 -5.585 -30.387 1.00 72.25 250 ILE A N 1
ATOM 1983 C CA . ILE A 1 250 ? 20.102 -4.658 -31.301 1.00 72.25 250 ILE A CA 1
ATOM 1984 C C . ILE A 1 250 ? 20.567 -3.221 -31.045 1.00 72.25 250 ILE A C 1
ATOM 1986 O O . ILE A 1 250 ?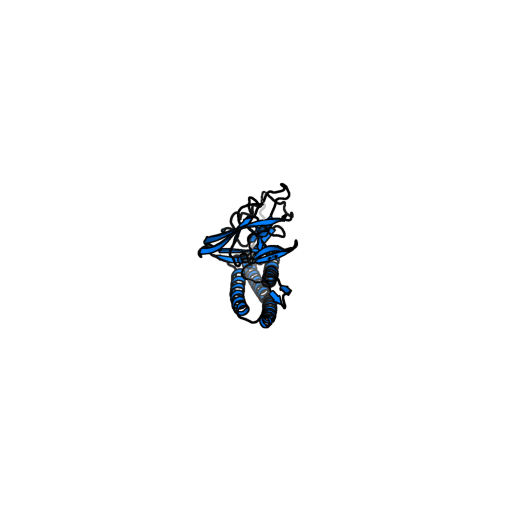 20.878 -2.505 -31.992 1.00 72.25 250 ILE A O 1
ATOM 1990 N N . TYR A 1 251 ? 20.662 -2.793 -29.785 1.00 79.88 251 TYR A N 1
ATOM 1991 C CA . TYR A 1 251 ? 21.149 -1.459 -29.440 1.00 79.88 251 TYR A CA 1
ATOM 1992 C C . TYR A 1 251 ? 22.597 -1.244 -29.897 1.00 79.88 251 TYR A C 1
ATOM 1994 O O . TYR A 1 251 ? 22.885 -0.233 -30.534 1.00 79.88 251 TYR A O 1
ATOM 2002 N N . LEU A 1 252 ? 23.491 -2.206 -29.635 1.00 79.25 252 LEU A N 1
ATOM 2003 C CA . LEU A 1 252 ? 24.873 -2.192 -30.123 1.00 79.25 252 LEU A CA 1
ATOM 2004 C C . LEU A 1 252 ? 24.915 -2.098 -31.647 1.00 79.25 252 LEU A C 1
ATOM 2006 O O . LEU A 1 252 ? 25.610 -1.237 -32.174 1.00 79.25 252 LEU A O 1
ATOM 2010 N N . LEU A 1 253 ? 24.116 -2.906 -32.347 1.00 80.12 253 LEU A N 1
ATOM 2011 C CA . LEU A 1 253 ? 24.015 -2.867 -33.804 1.00 80.12 253 LEU A CA 1
ATOM 2012 C C . LEU A 1 253 ? 23.576 -1.482 -34.307 1.00 80.12 253 LEU A C 1
ATOM 2014 O O . LEU A 1 253 ? 24.218 -0.918 -35.192 1.00 80.12 253 LEU A O 1
ATOM 2018 N N . LEU A 1 254 ? 22.522 -0.902 -33.726 1.00 74.06 254 LEU A N 1
ATOM 2019 C CA . LEU A 1 254 ? 22.024 0.429 -34.090 1.00 74.06 254 LEU A CA 1
ATOM 2020 C C . LEU A 1 254 ? 23.043 1.535 -33.776 1.00 74.06 254 LEU A C 1
ATOM 2022 O O . LEU A 1 254 ? 23.223 2.456 -34.575 1.00 74.06 254 LEU A O 1
ATOM 2026 N N . TRP A 1 255 ? 23.742 1.440 -32.644 1.00 86.12 255 TRP A N 1
ATOM 2027 C CA . TRP A 1 255 ? 24.814 2.362 -32.271 1.00 86.12 255 TRP A CA 1
ATOM 2028 C C . TRP A 1 255 ? 26.003 2.275 -33.237 1.00 86.12 255 TRP A C 1
ATOM 2030 O O . TRP A 1 255 ? 26.527 3.309 -33.663 1.00 86.12 255 TRP A O 1
ATOM 2040 N N . THR A 1 256 ? 26.390 1.065 -33.655 1.00 83.06 256 THR A N 1
ATOM 2041 C CA . THR A 1 256 ? 27.428 0.850 -34.670 1.00 83.06 256 THR A CA 1
ATOM 2042 C C . THR A 1 256 ? 27.005 1.431 -36.018 1.00 83.06 256 THR A C 1
ATOM 2044 O O . THR A 1 256 ? 27.779 2.177 -36.615 1.00 83.06 256 THR A O 1
ATOM 2047 N N . ILE A 1 257 ? 25.768 1.182 -36.470 1.00 81.38 257 ILE A N 1
ATOM 2048 C CA . ILE A 1 257 ? 25.224 1.760 -37.713 1.00 81.38 257 ILE A CA 1
ATOM 2049 C C . ILE A 1 257 ? 25.271 3.292 -37.664 1.00 81.38 257 ILE A C 1
ATOM 2051 O O . ILE A 1 257 ? 25.747 3.922 -38.607 1.00 81.38 257 ILE A O 1
ATOM 2055 N N . ARG A 1 258 ? 24.836 3.906 -36.556 1.00 81.19 258 ARG A N 1
ATOM 2056 C CA . ARG A 1 258 ? 24.865 5.366 -36.377 1.00 81.19 258 ARG A CA 1
ATOM 2057 C C . ARG A 1 258 ? 26.288 5.926 -36.399 1.00 81.19 258 ARG A C 1
ATOM 2059 O O . ARG A 1 258 ? 26.531 6.951 -37.032 1.00 81.19 258 ARG A O 1
ATOM 2066 N N . THR A 1 259 ? 27.222 5.266 -35.720 1.00 83.81 259 THR A N 1
ATOM 2067 C CA . THR A 1 259 ? 28.633 5.681 -35.680 1.00 83.81 259 THR A CA 1
ATOM 2068 C C . THR A 1 259 ? 29.271 5.601 -37.066 1.00 83.81 259 THR A C 1
ATOM 2070 O O . THR A 1 259 ? 29.954 6.536 -37.475 1.00 83.81 259 THR A O 1
ATOM 2073 N N . LEU A 1 260 ? 28.990 4.538 -37.826 1.00 83.50 260 LEU A N 1
ATOM 2074 C CA . LEU A 1 260 ? 29.458 4.387 -39.206 1.00 83.50 260 LEU A CA 1
ATOM 2075 C C . LEU A 1 260 ? 28.843 5.436 -40.143 1.00 83.50 260 LEU A C 1
ATOM 2077 O O . LEU A 1 260 ? 29.565 6.038 -40.936 1.00 83.50 260 LEU A O 1
ATOM 2081 N N . ALA A 1 261 ? 27.540 5.708 -40.021 1.00 78.81 261 ALA A N 1
ATOM 2082 C CA . ALA A 1 261 ? 26.859 6.731 -40.816 1.00 78.81 261 ALA A CA 1
ATOM 2083 C C . ALA A 1 261 ? 27.436 8.137 -40.566 1.00 78.81 261 ALA A C 1
ATOM 2085 O O . ALA A 1 261 ? 27.691 8.878 -41.512 1.00 78.81 261 ALA A O 1
ATOM 2086 N N . ASN A 1 262 ? 27.715 8.479 -39.304 1.00 81.50 262 ASN A N 1
ATOM 2087 C CA . ASN A 1 262 ? 28.305 9.768 -38.936 1.00 81.50 262 ASN A CA 1
ATOM 2088 C C . ASN A 1 262 ? 29.802 9.859 -39.279 1.00 81.50 262 ASN A C 1
ATOM 2090 O O . ASN A 1 262 ? 30.286 10.926 -39.649 1.00 81.50 262 ASN A O 1
ATOM 2094 N N . GLY A 1 263 ? 30.545 8.751 -39.199 1.00 71.25 263 GLY A N 1
ATOM 2095 C CA . GLY A 1 263 ? 31.949 8.695 -39.620 1.00 71.25 263 GLY A CA 1
ATOM 2096 C C . GLY A 1 263 ? 32.129 8.951 -41.120 1.00 71.25 263 GLY A C 1
ATOM 2097 O O . GLY A 1 263 ? 33.134 9.521 -41.537 1.00 71.25 263 GLY A O 1
ATOM 2098 N N . HIS A 1 264 ? 31.125 8.610 -41.931 1.00 56.84 264 HIS A N 1
ATOM 2099 C CA . HIS A 1 264 ? 31.142 8.837 -43.375 1.00 56.84 264 HIS A CA 1
ATOM 2100 C C . HIS A 1 264 ? 31.004 10.324 -43.772 1.00 56.84 264 HIS A C 1
ATOM 2102 O O . HIS A 1 264 ? 31.422 10.708 -44.867 1.00 56.84 264 HIS A O 1
ATOM 2108 N N . GLU A 1 265 ? 30.465 11.175 -42.893 1.00 55.81 265 GLU A N 1
ATOM 2109 C CA . GLU A 1 265 ? 30.438 12.637 -43.072 1.00 55.81 265 GLU A CA 1
ATOM 2110 C C . GLU A 1 265 ? 31.805 13.275 -42.760 1.00 55.81 265 GLU A C 1
ATOM 2112 O O . GLU A 1 265 ? 32.190 14.256 -43.395 1.00 55.81 265 GLU A O 1
ATOM 2117 N N . PHE A 1 266 ? 32.599 12.675 -41.865 1.00 51.47 266 PHE A N 1
ATOM 2118 C CA . PHE A 1 266 ? 33.924 13.188 -41.492 1.00 51.47 266 PHE A CA 1
ATOM 2119 C C . PHE A 1 266 ? 34.941 13.114 -42.650 1.00 51.47 266 PHE A C 1
ATOM 2121 O O . PHE A 1 266 ? 35.797 13.986 -42.785 1.00 51.47 266 PHE A O 1
ATOM 2128 N N . PHE A 1 267 ? 34.811 12.127 -43.544 1.00 55.69 267 PHE A N 1
ATOM 2129 C CA . PHE A 1 267 ? 35.696 11.961 -44.707 1.00 55.69 267 PHE A CA 1
ATOM 2130 C C . PHE A 1 267 ? 35.351 12.853 -45.911 1.00 55.69 267 PHE A C 1
ATOM 2132 O O . PHE A 1 267 ? 36.171 12.986 -46.819 1.00 55.69 267 PHE A O 1
ATOM 2139 N N . LYS A 1 268 ? 34.180 13.506 -45.942 1.00 55.88 268 LYS A N 1
ATOM 2140 C CA . LYS A 1 268 ? 33.829 14.425 -47.043 1.00 55.88 268 LYS A CA 1
ATOM 2141 C C . LYS A 1 268 ? 34.554 15.774 -46.965 1.00 55.88 268 LYS A C 1
ATOM 2143 O O . LYS A 1 268 ? 34.664 16.450 -47.983 1.00 55.88 268 LYS A O 1
ATOM 2148 N N . HIS A 1 269 ? 35.090 16.156 -45.803 1.00 55.00 269 HIS A N 1
ATOM 2149 C CA . HIS A 1 269 ? 35.770 17.445 -45.616 1.00 55.00 269 HIS A CA 1
ATOM 2150 C C . HIS A 1 269 ? 37.303 17.398 -45.724 1.00 55.00 269 HIS A C 1
ATOM 2152 O O . HIS A 1 269 ? 37.949 18.435 -45.604 1.00 55.00 269 HIS A O 1
ATOM 2158 N N . THR A 1 270 ? 37.897 16.239 -46.021 1.00 53.62 270 THR A N 1
ATOM 2159 C CA . THR A 1 270 ? 39.355 16.088 -46.188 1.00 53.62 270 THR A CA 1
ATOM 2160 C C . THR A 1 270 ? 39.778 15.854 -47.639 1.00 53.62 270 THR A C 1
ATOM 2162 O O . THR A 1 270 ? 40.772 15.174 -47.884 1.00 53.62 270 THR A O 1
ATOM 2165 N N . SER A 1 271 ? 39.056 16.405 -48.623 1.00 52.06 271 SER A N 1
ATOM 2166 C CA . SER A 1 271 ? 39.606 16.504 -49.980 1.00 52.06 271 SER A CA 1
ATOM 2167 C C . SER A 1 271 ? 40.720 17.558 -49.977 1.00 52.06 271 SER A C 1
ATOM 2169 O O . SER A 1 271 ? 40.434 18.721 -49.682 1.00 52.06 271 SER A O 1
ATOM 2171 N N . PRO A 1 272 ? 41.978 17.207 -50.294 1.00 54.25 272 PRO A N 1
ATOM 2172 C CA . PRO A 1 272 ? 43.037 18.196 -50.417 1.00 54.25 272 PRO A CA 1
ATOM 2173 C C . PRO A 1 272 ? 42.698 19.147 -51.568 1.00 54.25 272 PRO A C 1
ATOM 2175 O O . PRO A 1 272 ? 42.424 18.712 -52.688 1.00 54.25 272 PRO A O 1
ATOM 2178 N N . ASN A 1 273 ? 42.706 20.452 -51.290 1.00 56.56 273 ASN A N 1
ATOM 2179 C CA . ASN A 1 273 ? 42.678 21.466 -52.339 1.00 56.56 273 ASN A CA 1
ATOM 2180 C C . ASN A 1 273 ? 43.841 21.191 -53.309 1.00 56.56 273 ASN A C 1
ATOM 2182 O O . ASN A 1 273 ? 44.974 21.030 -52.841 1.00 56.56 273 ASN A O 1
ATOM 2186 N N . PRO A 1 274 ? 43.608 21.140 -54.633 1.00 53.78 274 PRO A N 1
ATOM 2187 C CA . PRO A 1 274 ? 44.696 21.021 -55.590 1.00 53.78 274 PRO A CA 1
ATOM 2188 C C . PRO A 1 274 ? 45.633 22.220 -55.411 1.00 53.78 274 PRO A C 1
ATOM 2190 O O . PRO A 1 274 ? 45.212 23.374 -55.495 1.00 53.78 274 PRO A O 1
ATOM 2193 N N . MET A 1 275 ? 46.897 21.928 -55.096 1.00 48.22 275 MET A N 1
ATOM 2194 C CA . MET A 1 275 ? 47.953 22.916 -54.897 1.00 48.22 275 MET A CA 1
ATOM 2195 C C . MET A 1 275 ? 48.015 23.876 -56.088 1.00 48.22 275 MET A C 1
ATOM 2197 O O . MET A 1 275 ? 48.349 23.484 -57.205 1.00 48.22 275 MET A O 1
ATOM 2201 N N . GLY A 1 276 ? 47.727 25.151 -55.827 1.00 46.97 276 GLY A N 1
ATOM 2202 C CA . GLY A 1 276 ? 48.046 26.240 -56.737 1.00 46.97 276 GLY A CA 1
ATOM 2203 C C . GLY A 1 276 ? 49.562 26.385 -56.858 1.00 46.97 276 GLY A C 1
ATOM 2204 O O . GLY A 1 276 ? 50.260 26.599 -55.868 1.00 46.97 276 GLY A O 1
ATOM 2205 N N . SER A 1 277 ? 50.070 26.267 -58.082 1.00 51.59 277 SER A N 1
ATOM 2206 C CA . SER A 1 277 ? 51.456 26.553 -58.437 1.00 51.59 277 SER A CA 1
ATOM 2207 C C . SER A 1 277 ? 51.761 28.041 -58.223 1.00 51.59 277 SER A C 1
ATOM 2209 O O . SER A 1 277 ? 51.352 28.880 -59.027 1.00 51.59 277 SER A O 1
ATOM 2211 N N . SER A 1 278 ? 52.490 28.381 -57.161 1.00 46.75 278 SER A N 1
ATOM 2212 C CA . SER A 1 278 ? 53.058 29.720 -56.984 1.00 46.75 278 SER A CA 1
ATOM 2213 C C . SER A 1 278 ? 54.499 29.725 -57.490 1.00 46.75 278 SER A C 1
ATOM 2215 O O . SER A 1 278 ? 55.405 29.191 -56.850 1.00 46.75 278 SER A O 1
ATOM 2217 N N . ALA A 1 279 ? 54.694 30.291 -58.680 1.00 45.94 279 ALA A N 1
ATOM 2218 C CA . ALA A 1 279 ? 56.006 30.590 -59.231 1.00 45.94 279 ALA A CA 1
ATOM 2219 C C . ALA A 1 279 ? 56.573 31.841 -58.542 1.00 45.94 279 ALA A C 1
ATOM 2221 O O . ALA A 1 279 ? 56.006 32.930 -58.634 1.00 45.94 279 ALA A O 1
ATOM 2222 N N . ALA A 1 280 ? 57.709 31.679 -57.868 1.00 45.31 280 ALA A N 1
ATOM 2223 C CA . ALA A 1 280 ? 58.483 32.770 -57.299 1.00 45.31 280 ALA A CA 1
ATOM 2224 C C . ALA A 1 280 ? 59.012 33.698 -58.409 1.00 45.31 280 ALA A C 1
ATOM 2226 O O . ALA A 1 280 ? 59.757 33.266 -59.289 1.00 45.31 280 ALA A O 1
ATOM 2227 N N . LYS A 1 281 ? 58.662 34.988 -58.348 1.00 43.47 281 LYS A N 1
ATOM 2228 C CA . LYS A 1 281 ? 59.351 36.059 -59.080 1.00 43.47 281 LYS A CA 1
ATOM 2229 C C . LYS A 1 281 ? 60.187 36.873 -58.096 1.00 43.47 281 LYS A C 1
ATOM 2231 O O . LYS A 1 281 ? 59.657 37.651 -57.312 1.00 43.47 281 LYS A O 1
ATOM 2236 N N . LEU A 1 282 ? 61.500 36.665 -58.168 1.00 42.62 282 LEU A N 1
ATOM 2237 C CA . LEU A 1 282 ? 62.530 37.571 -57.666 1.00 42.62 282 LEU A CA 1
ATOM 2238 C C . LEU A 1 282 ? 62.483 38.882 -58.465 1.00 42.62 282 LEU A C 1
ATOM 2240 O O . LEU A 1 282 ? 62.477 38.853 -59.695 1.00 42.62 282 LEU A O 1
ATOM 2244 N N . GLY A 1 283 ? 62.480 40.014 -57.765 1.00 36.56 283 GLY A N 1
ATOM 2245 C CA . GLY A 1 283 ? 62.574 41.348 -58.351 1.00 36.56 283 GLY A CA 1
ATOM 2246 C C . GLY A 1 283 ? 63.355 42.275 -57.427 1.00 36.56 283 GLY A C 1
ATOM 2247 O O . GLY A 1 283 ? 62.847 42.698 -56.396 1.00 36.56 283 GLY A O 1
ATOM 2248 N N . ILE A 1 284 ? 64.603 42.532 -57.808 1.00 36.66 284 ILE A N 1
ATOM 2249 C CA . ILE A 1 284 ? 65.520 43.535 -57.258 1.00 36.66 284 ILE A CA 1
ATOM 2250 C C . ILE A 1 284 ? 65.105 44.913 -57.795 1.00 36.66 284 ILE A C 1
ATOM 2252 O O . ILE A 1 284 ? 64.832 45.020 -58.990 1.00 36.66 284 ILE A O 1
ATOM 2256 N N . SER A 1 285 ? 65.187 45.975 -56.988 1.00 35.00 285 SER A N 1
ATOM 2257 C CA . SER A 1 285 ? 65.669 47.266 -57.499 1.00 35.00 285 SER A CA 1
ATOM 2258 C C . SER A 1 285 ? 66.345 48.105 -56.413 1.00 35.00 285 SER A C 1
ATOM 2260 O O . SER A 1 285 ? 65.792 48.291 -55.332 1.00 35.00 285 SER A O 1
ATOM 2262 N N . VAL A 1 286 ? 67.547 48.541 -56.794 1.00 38.56 286 VAL A N 1
ATOM 2263 C CA . VAL A 1 286 ? 68.387 49.682 -56.383 1.00 38.56 286 VAL A CA 1
ATOM 2264 C C . VAL A 1 286 ? 67.695 50.770 -55.567 1.00 38.56 286 VAL A C 1
ATOM 2266 O O . VAL A 1 286 ? 66.615 51.224 -56.003 1.00 38.56 286 VAL A O 1
#

pLDDT: mean 76.42, std 16.31, range [31.25, 97.88]

Sequence (286 aa):
DFKAENIANVTVGDFILTSSGFSQVFAFTHNDPIPSAKYLRISTEGNGEPLEVSGEHIIFKDQNGRRVPVQAREIREGDVVYVVTNSNKEGTIVRTIHWESTLSEGEMPLFRALKVVEIDQILRKGQHAPITFSGTIIVQGFLASTFGGVRTITYNGHVVSDAHATSMSLVTPFKIVYELFRNLGIAFFLDSNSSFSTCYKFFSERFQFVKRVYDQESELDKASLYQFFILASFLITVYILANLHYLAAIYLLLWTIRTLANGHEFFKHTSPNPMGSSAAKLGISV

Foldseek 3Di:
DQDPQDLLPDFQQHWFQAQQGTWGFQAWLFNAQADKDKWKFWDWPAPFGTDTGHQQFWFFWDDPNDTATDGNVVDDQFTKFKFWDAPVDPRHTDQGRDPPPGADVRDGTDIDITTTHDMDIDIHGTDTQTATPVQWHADRRGITGSDGNFAFQDDPNHGPGHRSRLVCLLCVLLVVVVVVCVVVVVCQQRHCPHPSNVVVNVSSVVVVVLSVVLVVDDSVVNVVSSVVSSVVSVVVSVVVVVCVVVVVVVVVVVVVVVVVVVVVVVVVPPDDDPDDDDDDDDDDDD

Organism: NCBI:txid1561963

Radius of gyration: 28.39 Å; chains: 1; bounding box: 87×77×81 Å